Protein AF-A0A7K0D5I9-F1 (afdb_monomer_lite)

Secondary structure (DSSP, 8-state):
-------PPBPSSTT--SBPPPPPTT--SS--SS-S-TT-SHHHHHHHHHHHHHHHHHHHHHHHHHGGG---------S------HHHHHHHHHHHHHHHHHHHHHHHHHHHHHHHHHHHHH-HHHHHHHHHHHHHHHHHHHHHHHHHHHHHHHHHHHHHHHHHHHHHHHHHHHHHHHHHHHHHHHHHHHHHHHHSS-S-----------------

Foldseek 3Di:
DDDDPPDQPAAPAPPGRHGFDAADVPDPPDGGNHHPDPCRDPVNNVVVVVVVVVVVVVVVVVVVVVVPPPPPPPPPPPDDDPDPDPVVVVVVVVVVVVVVVVVVVVCVVCVVVVVVVVCVVPPVVVVVVVVVVVVVVVVVVVVVVVVVVVVVVVVVVVVVVVVVVVVVVVVVVVVVVVVVVVVVVVVVVVVVVVVPDDPPDDPPDDDDDDDDDDDD

Sequence (216 aa):
MTQATESIPTCAYPGCENRAEPAEPGAPAAAPQYCANPDHNSLGVFRRLRARRKQRKSEREEAKSVGTQNGSSIAPTAADVPEPAPDRAVDAAMQSRAALVHLLERLSADLPGYLEELAVITDSAVAEARIEAITRAAAEQVLVAERRALLAEQAADLAVTELEKAEAQFAAQVDRIRNETADRLATVRAQSSTEIEPEHLRPAVAATPLESAENG

Organism: NCBI:txid2585198

pLDDT: mean 79.44, std 19.01, range [36.28, 98.62]

Radius of gyration: 52.44 Å; chains: 1; bounding box: 100×54×182 Å

Structure (mmCIF, N/CA/C/O backbone):
data_AF-A0A7K0D5I9-F1
#
_entry.id   AF-A0A7K0D5I9-F1
#
loop_
_atom_site.group_PDB
_atom_site.id
_atom_site.type_symbol
_atom_site.label_atom_id
_atom_site.label_alt_id
_atom_site.label_comp_id
_atom_site.label_asym_id
_atom_site.label_entity_id
_atom_site.label_seq_id
_atom_site.pdbx_PDB_ins_code
_atom_site.Cartn_x
_atom_site.Cartn_y
_atom_site.Cartn_z
_atom_site.occupancy
_atom_site.B_iso_or_equiv
_atom_site.auth_seq_id
_atom_site.auth_comp_id
_atom_site.auth_asym_id
_atom_site.auth_atom_id
_atom_site.pdbx_PDB_model_num
ATOM 1 N N . MET A 1 1 ? 35.404 -22.710 22.654 1.00 36.28 1 MET A N 1
ATOM 2 C CA . MET A 1 1 ? 34.472 -21.573 22.502 1.00 36.28 1 MET A CA 1
ATOM 3 C C . MET A 1 1 ? 35.171 -20.501 21.682 1.00 36.28 1 MET A C 1
ATOM 5 O O . MET A 1 1 ? 35.964 -19.750 22.228 1.00 36.28 1 MET A O 1
ATOM 9 N N . THR A 1 2 ? 34.979 -20.501 20.366 1.00 38.84 2 THR A N 1
ATOM 10 C CA . THR A 1 2 ? 35.535 -19.486 19.460 1.00 38.84 2 THR A CA 1
ATOM 11 C C . THR A 1 2 ? 34.528 -18.347 19.346 1.00 38.84 2 THR A C 1
ATOM 13 O O . THR A 1 2 ? 33.468 -18.525 18.752 1.00 38.84 2 THR A O 1
ATOM 16 N N . GLN A 1 3 ? 34.829 -17.203 19.961 1.00 40.75 3 GLN A N 1
ATOM 17 C CA . GLN A 1 3 ? 34.077 -15.969 19.742 1.00 40.75 3 GLN A CA 1
ATOM 18 C C . GLN A 1 3 ? 34.350 -15.502 18.309 1.00 40.75 3 GLN A C 1
ATOM 20 O O . GLN A 1 3 ? 35.477 -15.137 17.976 1.00 40.75 3 GLN A O 1
ATOM 25 N N . ALA A 1 4 ? 33.332 -15.562 17.452 1.00 43.03 4 ALA A N 1
ATOM 26 C CA . ALA A 1 4 ? 33.346 -14.881 16.169 1.00 43.03 4 ALA A CA 1
ATOM 27 C C . ALA A 1 4 ? 33.228 -13.383 16.460 1.00 43.03 4 ALA A C 1
ATOM 29 O O . ALA A 1 4 ? 32.166 -12.896 16.839 1.00 43.03 4 ALA A O 1
ATOM 30 N N . THR A 1 5 ? 34.332 -12.650 16.345 1.00 50.16 5 THR A N 1
ATOM 31 C CA . THR A 1 5 ? 34.284 -11.190 16.274 1.00 50.16 5 THR A CA 1
ATOM 32 C C . THR A 1 5 ? 33.678 -10.828 14.928 1.00 50.16 5 THR A C 1
ATOM 34 O O . THR A 1 5 ? 34.374 -10.739 13.918 1.00 50.16 5 THR A O 1
ATOM 37 N N . GLU A 1 6 ? 32.359 -10.704 14.917 1.00 56.03 6 GLU A N 1
ATOM 38 C CA . GLU A 1 6 ? 31.570 -10.243 13.787 1.00 56.03 6 GLU A CA 1
ATOM 39 C C . GLU A 1 6 ? 31.965 -8.786 13.502 1.00 56.03 6 GLU A C 1
ATOM 41 O O . GLU A 1 6 ? 31.630 -7.853 14.235 1.00 56.03 6 GLU A O 1
ATOM 46 N N . SER A 1 7 ? 32.813 -8.592 12.492 1.00 60.34 7 SER A N 1
ATOM 47 C CA . SER A 1 7 ? 33.260 -7.269 12.074 1.00 60.34 7 SER A CA 1
ATOM 48 C C . SER A 1 7 ? 32.075 -6.536 11.454 1.00 60.34 7 SER A C 1
ATOM 50 O O . SER A 1 7 ? 31.710 -6.807 10.310 1.00 60.34 7 SER A O 1
ATOM 52 N N . ILE A 1 8 ? 31.461 -5.630 12.214 1.00 62.50 8 ILE A N 1
ATOM 53 C CA . ILE A 1 8 ? 30.366 -4.787 11.725 1.00 62.50 8 ILE A CA 1
ATOM 54 C C . ILE A 1 8 ? 30.858 -4.039 10.473 1.00 62.50 8 ILE A C 1
ATOM 56 O O . ILE A 1 8 ? 31.878 -3.343 10.560 1.00 62.50 8 ILE A O 1
ATOM 60 N N . PRO A 1 9 ? 30.182 -4.180 9.320 1.00 75.31 9 PRO A N 1
ATOM 61 C CA . PRO A 1 9 ? 30.599 -3.528 8.088 1.00 75.31 9 PRO A CA 1
ATOM 62 C C . PRO A 1 9 ? 30.526 -2.001 8.218 1.00 75.31 9 PRO A C 1
ATOM 64 O O . PRO A 1 9 ? 29.697 -1.446 8.940 1.00 75.31 9 PRO A O 1
ATOM 67 N N . THR A 1 10 ? 31.410 -1.299 7.512 1.00 85.75 10 THR A N 1
ATOM 68 C CA . THR A 1 10 ? 31.366 0.165 7.405 1.00 85.75 10 THR A CA 1
ATOM 69 C C . THR A 1 10 ? 30.135 0.595 6.604 1.00 85.75 10 THR A C 1
ATOM 71 O O . THR A 1 10 ? 29.700 -0.107 5.692 1.00 85.75 10 THR A O 1
ATOM 74 N N . CYS A 1 11 ? 29.579 1.760 6.930 1.00 89.50 11 CYS A N 1
ATOM 75 C CA . CYS A 1 11 ? 28.454 2.359 6.222 1.00 89.50 11 CYS A CA 1
ATOM 76 C C . CYS A 1 11 ? 28.728 2.465 4.712 1.00 89.50 11 CYS A C 1
ATOM 78 O O . CYS A 1 11 ? 29.732 3.033 4.286 1.00 89.50 11 CYS A O 1
ATOM 80 N N . ALA A 1 12 ? 27.790 1.992 3.890 1.00 88.12 12 ALA A N 1
ATOM 81 C CA . ALA A 1 12 ? 27.886 2.017 2.430 1.00 88.12 12 ALA A CA 1
ATOM 82 C C . ALA A 1 12 ? 27.721 3.425 1.810 1.00 88.12 12 ALA A C 1
ATOM 84 O O . ALA A 1 12 ? 27.733 3.579 0.585 1.00 88.12 12 ALA A O 1
ATOM 85 N N . TYR A 1 13 ? 27.540 4.473 2.623 1.00 88.25 13 TYR A N 1
ATOM 86 C CA . TYR A 1 13 ? 27.429 5.844 2.132 1.00 88.25 13 TYR A CA 1
ATOM 87 C C . TYR A 1 13 ? 28.812 6.399 1.725 1.00 88.25 13 TYR A C 1
ATOM 89 O O . TYR A 1 13 ? 29.743 6.358 2.529 1.00 88.25 13 TYR A O 1
ATOM 97 N N . PRO A 1 14 ? 28.983 6.969 0.513 1.00 84.44 14 PRO A N 1
ATOM 98 C CA . PRO A 1 14 ? 30.296 7.386 0.017 1.00 84.44 14 PRO A CA 1
ATOM 99 C C . PRO A 1 14 ? 31.015 8.384 0.940 1.00 84.44 14 PRO A C 1
ATOM 101 O O . PRO A 1 14 ? 30.541 9.505 1.140 1.00 84.44 14 PRO A O 1
ATOM 104 N N . GLY A 1 15 ? 32.189 8.009 1.450 1.00 83.12 15 GLY A N 1
ATOM 105 C CA . GLY A 1 15 ? 32.991 8.852 2.346 1.00 83.12 15 GLY A CA 1
ATOM 106 C C . GLY A 1 15 ? 32.472 8.923 3.786 1.00 83.12 15 GLY A C 1
ATOM 107 O O . GLY A 1 15 ? 32.841 9.841 4.507 1.00 83.12 15 GLY A O 1
ATOM 108 N N . CYS A 1 16 ? 31.595 8.002 4.194 1.00 86.88 16 CYS A N 1
ATOM 109 C CA . CYS A 1 16 ? 31.239 7.814 5.594 1.00 86.88 16 CYS A CA 1
ATOM 110 C C . CYS A 1 16 ? 32.133 6.736 6.218 1.00 86.88 16 CYS A C 1
ATOM 112 O O . CYS A 1 16 ? 32.230 5.633 5.690 1.00 86.88 16 CYS A O 1
ATOM 114 N N . GLU A 1 17 ? 32.751 7.050 7.355 1.00 86.62 17 GLU A N 1
ATOM 115 C CA . GLU A 1 17 ? 33.589 6.112 8.121 1.00 86.62 17 GLU A CA 1
ATOM 116 C C . GLU A 1 17 ? 32.834 5.474 9.299 1.00 86.62 17 GLU A C 1
ATOM 118 O O . GLU A 1 17 ? 33.378 4.643 10.025 1.00 86.62 17 GLU A O 1
ATOM 123 N N . ASN A 1 18 ? 31.561 5.838 9.490 1.00 86.12 18 ASN A N 1
ATOM 124 C CA . ASN A 1 18 ? 30.738 5.283 10.559 1.00 86.12 18 ASN A CA 1
ATOM 125 C C . ASN A 1 18 ? 30.431 3.809 10.288 1.00 86.12 18 ASN A C 1
ATOM 127 O O . ASN A 1 18 ? 30.283 3.382 9.141 1.00 86.12 18 ASN A O 1
ATOM 131 N N . ARG A 1 19 ? 30.272 3.036 11.361 1.00 83.06 19 ARG A N 1
ATOM 132 C CA . ARG A 1 19 ? 29.834 1.640 11.272 1.00 83.06 19 ARG A CA 1
ATOM 133 C C . ARG A 1 19 ? 28.366 1.574 10.856 1.00 83.06 19 ARG A C 1
ATOM 135 O O . ARG A 1 19 ? 27.577 2.434 11.250 1.00 83.06 19 ARG A O 1
ATOM 142 N N . ALA A 1 20 ? 28.025 0.581 10.041 1.00 80.62 20 ALA A N 1
ATOM 143 C CA . ALA A 1 20 ? 26.639 0.281 9.728 1.00 80.62 20 ALA A CA 1
ATOM 144 C C . ALA A 1 20 ? 25.895 -0.148 10.999 1.00 80.62 20 ALA A C 1
ATOM 146 O O . ALA A 1 20 ? 26.504 -0.604 11.972 1.00 80.62 20 ALA A O 1
ATOM 147 N N . GLU A 1 21 ? 24.586 0.062 11.008 1.00 77.69 21 GLU A N 1
ATOM 148 C CA . GLU A 1 21 ? 23.758 -0.290 12.153 1.00 77.69 21 GLU A CA 1
ATOM 149 C C . GLU A 1 21 ? 23.751 -1.816 12.360 1.00 77.69 21 GLU A C 1
ATOM 151 O O . GLU A 1 21 ? 23.668 -2.565 11.380 1.00 77.69 21 GLU A O 1
ATOM 156 N N . PRO A 1 22 ? 23.897 -2.307 13.606 1.00 67.56 22 PRO A N 1
ATOM 157 C CA . PRO A 1 22 ? 23.824 -3.736 13.871 1.00 67.56 22 PRO A CA 1
ATOM 158 C C . PRO A 1 22 ? 22.434 -4.266 13.508 1.00 67.56 22 PRO A C 1
ATOM 160 O O . PRO A 1 22 ? 21.425 -3.600 13.727 1.00 67.56 22 PRO A O 1
ATOM 163 N N . ALA A 1 23 ? 22.380 -5.478 12.956 1.00 66.69 23 ALA A N 1
ATOM 164 C CA . ALA A 1 23 ? 21.109 -6.140 12.697 1.00 66.69 23 ALA A CA 1
ATOM 165 C C . ALA A 1 23 ? 20.371 -6.391 14.022 1.00 66.69 23 ALA A C 1
ATOM 167 O O . ALA A 1 23 ? 20.967 -6.887 14.981 1.00 66.69 23 ALA A O 1
ATOM 168 N N . GLU A 1 24 ? 19.079 -6.066 14.077 1.00 65.94 24 GLU A N 1
ATOM 169 C CA . GLU A 1 24 ? 18.268 -6.389 15.247 1.00 65.94 24 GLU A CA 1
ATOM 170 C C . GLU A 1 24 ? 18.096 -7.914 15.395 1.00 65.94 24 GLU A C 1
ATOM 172 O O . GLU A 1 24 ? 17.955 -8.623 14.388 1.00 65.94 24 GLU A O 1
ATOM 177 N N . PRO A 1 25 ? 18.071 -8.451 16.631 1.00 60.66 25 PRO A N 1
ATOM 178 C CA . PRO A 1 25 ? 17.824 -9.871 16.861 1.00 60.66 25 PRO A CA 1
ATOM 179 C C . PRO A 1 25 ? 16.439 -10.274 16.326 1.00 60.66 25 PRO A C 1
ATOM 181 O O . PRO A 1 25 ? 15.417 -9.904 16.895 1.00 60.66 25 PRO A O 1
ATOM 184 N N . GLY A 1 26 ? 16.403 -11.044 15.233 1.00 64.94 26 GLY A N 1
ATOM 185 C CA . GLY A 1 26 ? 15.163 -11.504 14.586 1.00 64.94 26 GLY A CA 1
ATOM 186 C C . GLY A 1 26 ? 14.767 -10.758 13.303 1.00 64.94 26 GLY A C 1
ATOM 187 O O . GLY A 1 26 ? 13.729 -11.075 12.723 1.00 64.94 26 GLY A O 1
ATOM 188 N N . ALA A 1 27 ? 15.580 -9.808 12.833 1.00 60.50 27 ALA A N 1
ATOM 189 C CA . ALA A 1 27 ? 15.380 -9.123 11.555 1.00 60.50 27 ALA A CA 1
ATOM 190 C C . ALA A 1 27 ? 15.656 -10.042 10.337 1.00 60.50 27 ALA A C 1
ATOM 192 O O . ALA A 1 27 ? 16.405 -11.019 10.454 1.00 60.50 27 ALA A O 1
ATOM 193 N N . PRO A 1 28 ? 15.073 -9.757 9.150 1.00 58.31 28 PRO A N 1
ATOM 194 C CA . PRO A 1 28 ? 15.377 -10.486 7.916 1.00 58.31 28 PRO A CA 1
ATOM 195 C C . PRO A 1 28 ? 16.889 -10.525 7.646 1.00 58.31 28 PRO A C 1
ATOM 197 O O . PRO A 1 28 ? 17.606 -9.588 7.976 1.00 58.31 28 PRO A O 1
ATOM 200 N N . ALA A 1 29 ? 17.362 -11.604 7.012 1.00 57.34 29 ALA A N 1
ATOM 201 C CA . ALA A 1 29 ? 18.772 -12.017 6.908 1.00 57.34 29 ALA A CA 1
ATOM 202 C C . ALA A 1 29 ? 19.776 -11.010 6.289 1.00 57.34 29 ALA A C 1
ATOM 204 O O . ALA A 1 29 ? 20.955 -11.333 6.155 1.00 57.34 29 ALA A O 1
ATOM 205 N N . ALA A 1 30 ? 19.348 -9.809 5.896 1.00 64.31 30 ALA A N 1
ATOM 206 C CA . ALA A 1 30 ? 20.218 -8.755 5.393 1.00 64.31 30 ALA A CA 1
ATOM 207 C C . ALA A 1 30 ? 20.411 -7.672 6.464 1.00 64.31 30 ALA A C 1
ATOM 209 O O . ALA A 1 30 ? 19.492 -6.911 6.762 1.00 64.31 30 ALA A O 1
ATOM 210 N N . ALA A 1 31 ? 21.625 -7.590 7.014 1.00 65.00 31 ALA A N 1
ATOM 211 C CA . ALA A 1 31 ? 22.003 -6.528 7.938 1.00 65.00 31 ALA A CA 1
ATOM 212 C C . ALA A 1 31 ? 21.855 -5.131 7.289 1.00 65.00 31 ALA A C 1
ATOM 214 O O . ALA A 1 31 ? 22.062 -4.994 6.073 1.00 65.00 31 ALA A O 1
ATOM 215 N N . PRO A 1 32 ? 21.532 -4.084 8.072 1.00 77.69 32 PRO A N 1
ATOM 216 C CA . PRO A 1 32 ? 21.495 -2.711 7.582 1.00 77.69 32 PRO A CA 1
ATOM 217 C C . PRO A 1 32 ? 22.830 -2.324 6.932 1.00 77.69 32 PRO A C 1
ATOM 219 O O . PRO A 1 32 ? 23.899 -2.550 7.489 1.00 77.69 32 PRO A O 1
ATOM 222 N N . GLN A 1 33 ? 22.783 -1.730 5.738 1.00 84.38 33 GLN A N 1
ATOM 223 C CA . GLN A 1 33 ? 23.993 -1.326 4.999 1.00 84.38 33 GLN A CA 1
ATOM 224 C C . GLN A 1 33 ? 24.483 0.082 5.359 1.00 84.38 33 GLN A C 1
ATOM 226 O O . GLN A 1 33 ? 25.569 0.495 4.946 1.00 84.38 33 GLN A O 1
ATOM 231 N N . TYR A 1 34 ? 23.677 0.845 6.091 1.00 87.88 34 TYR A N 1
ATOM 232 C CA . TYR A 1 34 ? 23.948 2.237 6.417 1.00 87.88 34 TYR A CA 1
ATOM 233 C C . TYR A 1 34 ? 23.974 2.447 7.933 1.00 87.88 34 TYR A C 1
ATOM 235 O O . TYR A 1 34 ? 23.491 1.614 8.695 1.00 87.88 34 TYR A O 1
ATOM 243 N N . CYS A 1 35 ? 24.589 3.542 8.377 1.00 89.19 35 CYS A N 1
ATOM 244 C CA . CYS A 1 35 ? 24.563 3.961 9.778 1.00 89.19 35 CYS A CA 1
ATOM 245 C C . CYS A 1 35 ? 23.253 4.699 10.108 1.00 89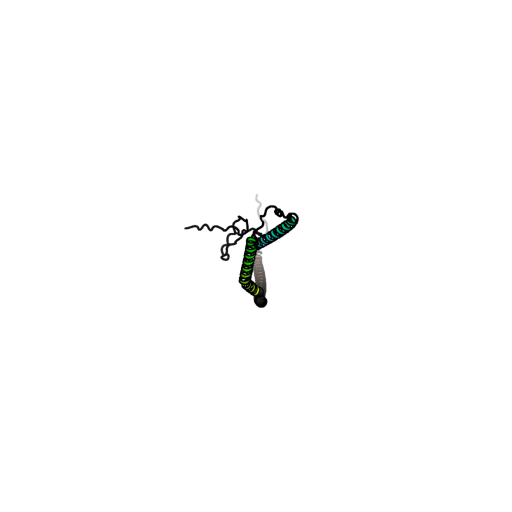.19 35 CYS A C 1
ATOM 247 O O . CYS A 1 35 ? 22.564 5.151 9.198 1.00 89.19 35 CYS A O 1
ATOM 249 N N . ALA A 1 36 ? 22.989 4.953 11.393 1.00 85.19 36 ALA A N 1
ATOM 250 C CA . ALA A 1 36 ? 21.787 5.636 11.901 1.00 85.19 36 ALA A CA 1
ATOM 251 C C . ALA A 1 36 ? 21.603 7.115 11.465 1.00 85.19 36 ALA A C 1
ATOM 253 O O . ALA A 1 36 ? 20.760 7.832 12.001 1.00 85.19 36 ALA A O 1
ATOM 254 N N . ASN A 1 37 ? 22.388 7.608 10.501 1.00 84.00 37 ASN A N 1
ATOM 255 C CA . ASN A 1 37 ? 22.207 8.954 9.964 1.00 84.00 37 ASN A CA 1
ATOM 256 C C . ASN A 1 37 ? 21.009 8.956 9.002 1.00 84.00 37 ASN A C 1
ATOM 258 O O . ASN A 1 37 ? 21.027 8.195 8.033 1.00 84.00 37 ASN A O 1
ATOM 262 N N . PRO A 1 38 ? 20.025 9.860 9.168 1.00 82.19 38 PRO A N 1
ATOM 263 C CA . PRO A 1 38 ? 18.820 9.878 8.333 1.00 82.19 38 PRO A CA 1
ATOM 264 C C . PRO A 1 38 ? 19.117 10.150 6.850 1.00 82.19 38 PRO A C 1
ATOM 266 O O . PRO A 1 38 ? 18.374 9.706 5.976 1.00 82.19 38 PRO A O 1
ATOM 269 N N . ASP A 1 39 ? 20.232 10.820 6.550 1.00 81.44 39 ASP A N 1
ATOM 270 C CA . ASP A 1 39 ? 20.690 11.087 5.183 1.00 81.44 39 ASP A CA 1
ATOM 271 C C . ASP A 1 39 ? 21.485 9.928 4.559 1.00 81.44 39 ASP A C 1
ATOM 273 O O . ASP A 1 39 ? 21.735 9.914 3.349 1.00 81.44 39 ASP A O 1
ATOM 277 N N . HIS A 1 40 ? 21.910 8.950 5.362 1.00 88.31 40 HIS A N 1
ATOM 278 C CA . HIS A 1 40 ? 22.691 7.806 4.906 1.00 88.31 40 HIS A CA 1
ATOM 279 C C . HIS A 1 40 ? 21.734 6.655 4.625 1.00 88.31 40 HIS A C 1
ATOM 281 O O . HIS A 1 40 ? 21.562 5.737 5.409 1.00 88.31 40 HIS A O 1
ATOM 287 N N . ASN A 1 41 ? 21.075 6.738 3.478 1.00 88.06 41 ASN A N 1
ATOM 288 C CA . ASN A 1 41 ? 20.215 5.687 2.956 1.00 88.06 41 ASN A CA 1
ATOM 289 C C . ASN A 1 41 ? 20.362 5.614 1.429 1.00 88.06 41 ASN A C 1
ATOM 291 O O . ASN A 1 41 ? 21.044 6.443 0.811 1.00 88.06 41 ASN A O 1
ATOM 295 N N . SER A 1 42 ? 19.705 4.638 0.802 1.00 85.50 42 SER A N 1
ATOM 296 C CA . SER A 1 42 ? 19.751 4.444 -0.652 1.00 85.50 42 SER A CA 1
ATOM 297 C C . SER A 1 42 ? 19.349 5.711 -1.420 1.00 85.50 42 SER A C 1
ATOM 299 O O . SER A 1 42 ? 20.066 6.139 -2.329 1.00 85.50 42 SER A O 1
ATOM 301 N N . LEU A 1 43 ? 18.269 6.387 -1.014 1.00 86.00 43 LEU A N 1
ATOM 302 C CA . LEU A 1 43 ? 17.811 7.640 -1.624 1.00 86.00 43 LEU A CA 1
ATOM 303 C C . LEU A 1 43 ? 18.821 8.783 -1.446 1.00 86.00 43 LEU A C 1
ATOM 305 O O . LEU A 1 43 ? 19.010 9.571 -2.374 1.00 86.00 43 LEU A O 1
ATOM 309 N N . GLY A 1 44 ? 19.499 8.863 -0.301 1.00 86.12 44 GLY A N 1
ATOM 310 C CA . GLY A 1 44 ? 20.579 9.816 -0.043 1.00 86.12 44 GLY A CA 1
ATOM 311 C C . GLY A 1 44 ? 21.740 9.646 -1.026 1.00 86.12 44 GLY A C 1
ATOM 312 O O . GLY A 1 44 ? 22.193 10.621 -1.636 1.00 86.12 44 GLY A O 1
ATOM 313 N N . VAL A 1 45 ? 22.154 8.398 -1.281 1.00 87.50 45 VAL A N 1
ATOM 314 C CA . VAL A 1 45 ? 23.182 8.071 -2.287 1.00 87.50 45 VAL A CA 1
ATOM 315 C C . VAL A 1 45 ? 22.738 8.506 -3.687 1.00 87.50 45 VAL A C 1
ATOM 317 O O . VAL A 1 45 ? 23.495 9.181 -4.394 1.00 87.50 45 VAL A O 1
ATOM 320 N N . PHE A 1 46 ? 21.497 8.200 -4.081 1.00 85.31 46 PHE A N 1
ATOM 321 C CA . PHE A 1 46 ? 20.953 8.613 -5.381 1.00 85.31 46 PHE A CA 1
ATOM 322 C C . PHE A 1 46 ? 20.894 10.139 -5.538 1.00 85.31 46 PHE A C 1
ATOM 324 O O . PHE A 1 46 ? 21.291 10.670 -6.583 1.00 85.31 46 PHE A O 1
ATOM 331 N N . ARG A 1 47 ? 20.447 10.868 -4.506 1.00 88.94 47 ARG A N 1
ATOM 332 C CA . ARG A 1 47 ? 20.399 12.341 -4.507 1.00 88.94 47 ARG A CA 1
ATOM 333 C C . ARG A 1 47 ? 21.795 12.938 -4.678 1.00 88.94 47 ARG A C 1
ATOM 335 O O . ARG A 1 47 ? 21.977 13.813 -5.529 1.00 88.94 47 ARG A O 1
ATOM 342 N N . ARG A 1 48 ? 22.795 12.423 -3.957 1.00 84.94 48 ARG A N 1
ATOM 343 C CA . ARG A 1 48 ? 24.190 12.878 -4.065 1.00 84.94 48 ARG A CA 1
ATOM 344 C C . ARG A 1 48 ? 24.807 12.568 -5.428 1.00 84.94 48 ARG A C 1
ATOM 346 O O . ARG A 1 48 ? 25.484 13.424 -5.998 1.00 84.94 48 ARG A O 1
ATOM 353 N N . LEU A 1 49 ? 24.542 11.391 -5.996 1.00 87.12 49 LEU A N 1
ATOM 354 C CA . LEU A 1 49 ? 25.005 11.038 -7.341 1.00 87.12 49 LEU A CA 1
ATOM 355 C C . LEU A 1 49 ? 24.392 11.962 -8.404 1.00 87.12 49 LEU A C 1
ATOM 357 O O . LEU A 1 49 ? 25.092 12.429 -9.305 1.00 87.12 49 LEU A O 1
ATOM 361 N N . ARG A 1 50 ? 23.099 12.282 -8.277 1.00 89.12 50 ARG A N 1
ATOM 362 C CA . ARG A 1 50 ? 22.415 13.234 -9.161 1.00 89.12 50 ARG A CA 1
ATOM 363 C C . ARG A 1 50 ? 22.991 14.644 -9.025 1.00 89.12 50 ARG A C 1
ATOM 365 O O . ARG A 1 50 ? 23.209 15.295 -10.044 1.00 89.12 50 ARG A O 1
ATOM 372 N N . ALA A 1 51 ? 23.272 15.096 -7.803 1.00 87.81 51 ALA A N 1
ATOM 373 C CA . ALA A 1 51 ? 23.914 16.385 -7.552 1.00 87.81 51 ALA A CA 1
ATOM 374 C C . ALA A 1 51 ? 25.310 16.455 -8.194 1.00 87.81 51 ALA A C 1
ATOM 376 O O . ALA A 1 51 ? 25.588 17.392 -8.937 1.00 87.81 51 ALA A O 1
ATOM 377 N N . ARG A 1 52 ? 26.138 15.413 -8.035 1.00 87.19 52 ARG A N 1
ATOM 378 C CA . ARG A 1 52 ? 27.454 15.317 -8.694 1.00 87.19 52 ARG A CA 1
ATOM 379 C C . ARG A 1 52 ? 27.367 15.306 -10.219 1.00 87.19 52 ARG A C 1
ATOM 381 O O . ARG A 1 52 ? 28.190 15.927 -10.882 1.00 87.19 52 ARG A O 1
ATOM 388 N N . ARG A 1 53 ? 26.374 14.623 -10.802 1.00 89.75 53 ARG A N 1
ATOM 389 C CA . ARG A 1 53 ? 26.138 14.661 -12.258 1.00 89.75 53 ARG A CA 1
ATOM 390 C C . ARG A 1 53 ? 25.757 16.063 -12.736 1.00 89.75 53 ARG A C 1
ATOM 392 O O . ARG A 1 53 ? 26.208 16.464 -13.803 1.00 89.75 53 ARG A O 1
ATOM 399 N N . LYS A 1 54 ? 24.959 16.804 -11.957 1.00 88.38 54 LYS A N 1
ATOM 400 C CA . LYS A 1 54 ? 24.623 18.204 -12.257 1.00 88.38 54 LYS A CA 1
ATOM 401 C C . LYS A 1 54 ? 25.854 19.109 -12.175 1.00 88.38 54 LYS A C 1
ATOM 403 O O . LYS A 1 54 ? 26.077 19.849 -13.119 1.00 88.38 54 LYS A O 1
ATOM 408 N N . GLN A 1 55 ? 26.670 18.977 -11.127 1.00 86.12 55 GLN A N 1
ATOM 409 C CA . GLN A 1 55 ? 27.925 19.729 -10.974 1.00 86.12 55 GLN A CA 1
ATOM 410 C C . GLN A 1 55 ? 28.893 19.469 -12.132 1.00 86.12 55 GLN A C 1
ATOM 412 O O . GLN A 1 55 ? 29.338 20.400 -12.779 1.00 86.12 55 GLN A O 1
ATOM 417 N N . ARG A 1 56 ? 29.124 18.204 -12.504 1.00 88.31 56 ARG A N 1
ATOM 418 C CA . ARG A 1 56 ? 29.963 17.878 -13.671 1.00 88.31 56 ARG A CA 1
ATOM 419 C C . ARG A 1 56 ? 29.413 18.431 -14.984 1.00 88.31 56 ARG A C 1
ATOM 421 O O . ARG A 1 56 ? 30.177 18.708 -15.903 1.00 88.31 56 ARG A O 1
ATOM 428 N N . LYS A 1 57 ? 28.087 18.535 -15.108 1.00 88.81 57 LYS A N 1
ATOM 429 C CA . LYS A 1 57 ? 27.451 19.130 -16.284 1.00 88.81 57 LYS A CA 1
ATOM 430 C C . LYS A 1 57 ? 27.671 20.644 -16.313 1.00 88.81 57 LYS A C 1
ATOM 432 O O . LYS A 1 57 ? 28.084 21.130 -17.358 1.00 88.81 57 LYS A O 1
ATOM 437 N N . SER A 1 58 ? 27.473 21.346 -15.194 1.00 84.06 58 SER A N 1
ATOM 438 C CA . SER A 1 58 ? 27.738 22.788 -15.104 1.00 84.06 58 SER A CA 1
ATOM 439 C C . SER A 1 58 ? 29.225 23.103 -15.276 1.00 84.06 58 SER A C 1
ATOM 441 O O . SER A 1 58 ? 29.555 23.945 -16.095 1.00 84.06 58 SER A O 1
ATOM 443 N N . GLU A 1 59 ? 30.128 22.346 -14.647 1.00 86.06 59 GLU A N 1
ATOM 444 C CA . GLU A 1 59 ? 31.586 22.472 -14.833 1.00 86.06 59 GLU A CA 1
ATOM 445 C C . GLU A 1 59 ? 31.995 22.256 -16.301 1.00 86.06 59 GLU A C 1
ATOM 447 O O . GLU A 1 59 ? 32.850 22.960 -16.833 1.00 86.06 59 GLU A O 1
ATOM 452 N N . ARG A 1 60 ? 31.365 21.302 -17.003 1.00 84.56 60 ARG A N 1
ATOM 453 C CA . ARG A 1 60 ? 31.608 21.070 -18.437 1.00 84.56 60 ARG A CA 1
ATOM 454 C C . ARG A 1 60 ? 31.040 22.185 -19.318 1.00 84.56 60 ARG A C 1
ATOM 456 O O . ARG A 1 60 ? 31.592 22.440 -20.386 1.00 84.56 60 ARG A O 1
ATOM 463 N N . GLU A 1 61 ? 29.928 22.799 -18.931 1.00 83.06 61 GLU A N 1
ATOM 464 C CA . GLU A 1 61 ? 29.334 23.944 -19.633 1.00 83.06 61 GLU A CA 1
ATOM 465 C C . GLU A 1 61 ? 30.162 25.221 -19.409 1.00 83.06 61 GLU A C 1
ATOM 467 O O . GLU A 1 61 ? 30.440 25.936 -20.370 1.00 83.06 61 GLU A O 1
ATOM 472 N N . GLU A 1 62 ? 30.672 25.436 -18.197 1.00 76.25 62 GLU A N 1
ATOM 473 C CA . GLU A 1 62 ? 31.607 26.514 -17.850 1.00 76.25 62 GLU A CA 1
ATOM 474 C C . GLU A 1 62 ? 32.970 26.342 -18.545 1.00 76.25 62 GLU A C 1
ATOM 476 O O . GLU A 1 62 ? 33.517 27.289 -19.105 1.00 76.25 62 GLU A O 1
ATOM 481 N N . ALA A 1 63 ? 33.500 25.118 -18.632 1.00 75.12 63 ALA A N 1
ATOM 482 C CA . ALA A 1 63 ? 34.724 24.853 -19.393 1.00 75.12 63 ALA A CA 1
ATOM 483 C C . ALA A 1 63 ? 34.558 25.125 -20.904 1.00 75.12 63 ALA A C 1
ATOM 485 O O . ALA A 1 63 ? 35.516 25.498 -21.582 1.00 75.12 63 ALA A O 1
ATOM 486 N N . LYS A 1 64 ? 33.340 24.976 -21.447 1.00 71.19 64 LYS A N 1
ATOM 487 C CA . LYS A 1 64 ? 33.030 25.314 -22.846 1.00 71.19 64 LYS A CA 1
ATOM 488 C C . LYS A 1 64 ? 32.873 26.821 -23.069 1.00 71.19 64 LYS A C 1
ATOM 490 O O . LYS A 1 64 ? 33.239 27.298 -24.142 1.00 71.19 64 LYS A O 1
ATOM 495 N N . SER A 1 65 ? 32.371 27.572 -22.087 1.00 58.69 65 SER A N 1
ATOM 496 C CA . SER A 1 65 ? 32.255 29.033 -22.197 1.00 58.69 65 SER A CA 1
ATOM 497 C C . SER A 1 65 ? 33.608 29.741 -22.050 1.00 58.69 65 SER A C 1
ATOM 499 O O . SER A 1 65 ? 33.846 30.729 -22.741 1.00 58.69 65 SER A O 1
ATOM 501 N N . VAL A 1 66 ? 34.538 29.196 -21.256 1.00 57.72 66 VAL A N 1
ATOM 502 C CA . VAL A 1 66 ? 35.917 29.715 -21.133 1.00 57.72 66 VAL A CA 1
ATOM 503 C C . VAL A 1 66 ? 36.806 29.306 -22.324 1.00 57.72 66 VAL A C 1
ATOM 505 O O . VAL A 1 66 ? 37.701 30.051 -22.718 1.00 57.72 66 VAL A O 1
ATOM 508 N N . GLY A 1 67 ? 36.529 28.172 -22.977 1.00 50.22 67 GLY A N 1
ATOM 509 C CA . GLY A 1 67 ? 37.281 27.692 -24.148 1.00 50.22 67 GLY A CA 1
ATOM 510 C C . GLY A 1 67 ? 37.073 28.471 -25.458 1.00 50.22 67 GLY A C 1
ATOM 511 O O . GLY A 1 67 ? 37.756 28.187 -26.438 1.00 50.22 67 GLY A O 1
ATOM 512 N N . THR A 1 68 ? 36.171 29.460 -25.506 1.00 44.56 68 THR A N 1
ATOM 513 C CA . THR A 1 68 ? 35.842 30.196 -26.750 1.00 44.56 68 THR A CA 1
ATOM 514 C C . THR A 1 68 ? 36.773 31.395 -27.029 1.00 44.56 68 THR A C 1
ATOM 516 O O . THR A 1 68 ? 36.634 32.050 -28.056 1.00 44.56 68 THR A O 1
ATOM 519 N N . GLN A 1 69 ? 37.777 31.673 -26.182 1.00 46.53 69 GLN A N 1
ATOM 520 C CA . GLN A 1 69 ? 38.752 32.761 -26.417 1.00 46.53 69 GLN A CA 1
ATOM 521 C C . GLN A 1 69 ? 40.216 32.323 -26.574 1.00 46.53 69 GLN A C 1
ATOM 523 O O . GLN A 1 69 ? 41.101 33.168 -26.581 1.00 46.53 69 GLN A O 1
ATOM 528 N N . ASN A 1 70 ? 40.496 31.033 -26.773 1.00 42.25 70 ASN A N 1
ATOM 529 C CA . ASN A 1 70 ? 41.843 30.575 -27.138 1.00 42.25 70 ASN A CA 1
ATOM 530 C C . ASN A 1 70 ? 41.812 29.632 -28.347 1.00 42.25 70 ASN A C 1
ATOM 532 O O . ASN A 1 70 ? 42.405 28.560 -28.365 1.00 42.25 70 ASN A O 1
ATOM 536 N N . GLY A 1 71 ? 41.116 30.073 -29.395 1.00 43.12 71 GLY A N 1
ATOM 537 C CA . GLY A 1 71 ? 41.284 29.572 -30.757 1.00 43.12 71 GLY A CA 1
ATOM 538 C C . GLY A 1 71 ? 42.390 30.328 -31.495 1.00 43.12 71 GLY A C 1
ATOM 539 O O . GLY A 1 71 ? 42.170 30.764 -32.617 1.00 43.12 71 GLY A O 1
ATOM 540 N N . SER A 1 72 ? 43.555 30.537 -30.871 1.00 38.91 72 SER A N 1
ATOM 541 C CA . SER A 1 72 ? 44.756 30.907 -31.624 1.00 38.91 72 SER A CA 1
ATOM 542 C C . SER A 1 72 ? 45.397 29.612 -32.092 1.00 38.91 72 SER A C 1
ATOM 544 O O . SER A 1 72 ? 46.164 28.962 -31.381 1.00 38.91 72 SER A O 1
ATOM 546 N N . SER A 1 73 ? 44.989 29.197 -33.286 1.00 43.44 73 SER A N 1
ATOM 547 C CA . SER A 1 73 ? 45.711 28.228 -34.087 1.00 43.44 73 SER A CA 1
ATOM 548 C C . SER A 1 73 ? 47.145 28.723 -34.263 1.00 43.44 73 SER A C 1
ATOM 550 O O . SER A 1 73 ? 47.415 29.565 -35.122 1.00 43.44 73 SER A O 1
ATOM 552 N N . ILE A 1 74 ? 48.080 28.183 -33.484 1.00 40.00 74 ILE A N 1
ATOM 553 C CA . ILE A 1 74 ? 49.472 28.139 -33.918 1.00 40.00 74 ILE A CA 1
ATOM 554 C C . ILE A 1 74 ? 49.496 27.111 -35.049 1.00 40.00 74 ILE A C 1
ATOM 556 O O . ILE A 1 74 ? 49.708 25.920 -34.840 1.00 40.00 74 ILE A O 1
ATOM 560 N N . ALA A 1 75 ? 49.182 27.577 -36.256 1.00 45.59 75 ALA A N 1
ATOM 561 C CA . ALA A 1 75 ? 49.634 26.914 -37.460 1.00 45.59 75 ALA A CA 1
ATOM 562 C C . ALA A 1 75 ? 51.171 26.950 -37.415 1.00 45.59 75 ALA A C 1
ATOM 564 O O . ALA A 1 75 ? 51.732 28.043 -37.290 1.00 45.59 75 ALA A O 1
ATOM 565 N N . PRO A 1 76 ? 51.879 25.810 -37.477 1.00 42.06 76 PRO A N 1
ATOM 566 C CA . PRO A 1 76 ? 53.302 25.860 -37.742 1.00 42.06 76 PRO A CA 1
ATOM 567 C C . PRO A 1 76 ? 53.468 26.456 -39.141 1.00 42.06 76 PRO A C 1
ATOM 569 O O . PRO A 1 76 ? 52.951 25.931 -40.128 1.00 42.06 76 PRO A O 1
ATOM 572 N N . THR A 1 77 ? 54.135 27.604 -39.206 1.00 38.31 77 THR A N 1
ATOM 573 C CA . THR A 1 77 ? 54.563 28.247 -40.445 1.00 38.31 77 THR A CA 1
ATOM 574 C C . THR A 1 77 ? 55.326 27.234 -41.289 1.00 38.31 77 THR A C 1
ATOM 576 O O . THR A 1 77 ? 56.406 26.785 -40.906 1.00 38.31 77 THR A O 1
ATOM 579 N N . ALA A 1 78 ? 54.744 26.872 -42.432 1.00 45.72 78 ALA A N 1
ATOM 580 C CA . ALA A 1 78 ? 55.391 26.110 -43.486 1.00 45.72 78 ALA A CA 1
ATOM 581 C C . ALA A 1 78 ? 56.495 26.973 -44.112 1.00 45.72 78 ALA A C 1
ATOM 583 O O . ALA A 1 78 ? 56.271 27.702 -45.073 1.00 45.72 78 ALA A O 1
ATOM 584 N N . ALA A 1 79 ? 57.678 26.924 -43.516 1.00 45.06 79 ALA A N 1
ATOM 585 C CA . ALA A 1 79 ? 58.906 27.478 -44.068 1.00 45.06 79 ALA A CA 1
ATOM 586 C C . ALA A 1 79 ? 60.071 26.529 -43.746 1.00 45.06 79 ALA A C 1
ATOM 588 O O . ALA A 1 79 ? 61.023 26.930 -43.098 1.00 45.06 79 ALA A O 1
ATOM 589 N N . ASP A 1 80 ? 59.895 25.249 -44.091 1.00 44.25 80 ASP A N 1
ATOM 590 C CA . ASP A 1 80 ? 60.929 24.287 -44.524 1.00 44.25 80 ASP A CA 1
ATOM 591 C C . ASP A 1 80 ? 60.299 22.885 -44.576 1.00 44.25 80 ASP A C 1
ATOM 593 O O . ASP A 1 80 ? 60.487 22.042 -43.699 1.00 44.25 80 ASP A O 1
ATOM 597 N N . VAL A 1 81 ? 59.476 22.629 -45.595 1.00 49.47 81 VAL A N 1
ATOM 598 C CA . VAL A 1 81 ? 59.106 21.253 -45.942 1.00 49.47 81 VAL A CA 1
ATOM 599 C C . VAL A 1 81 ? 59.731 20.983 -47.302 1.00 49.47 81 VAL A C 1
ATOM 601 O O . VAL A 1 81 ? 59.336 21.645 -48.264 1.00 49.47 81 VAL A O 1
ATOM 604 N N . PRO A 1 82 ? 60.715 20.070 -47.409 1.00 51.88 82 PRO A N 1
ATOM 605 C CA . PRO A 1 82 ? 61.221 19.667 -48.709 1.00 51.88 82 PRO A CA 1
ATOM 606 C C . PRO A 1 82 ? 60.039 19.134 -49.516 1.00 51.88 82 PRO A C 1
ATOM 608 O O . PRO A 1 82 ? 59.275 18.306 -49.016 1.00 51.88 82 PRO A O 1
ATOM 611 N N . GLU A 1 83 ? 59.879 19.655 -50.732 1.00 56.28 83 GLU A N 1
ATOM 612 C CA . GLU A 1 83 ? 58.868 19.227 -51.696 1.00 56.28 83 GLU A CA 1
ATOM 613 C C . GLU A 1 83 ? 58.823 17.689 -51.701 1.00 56.28 83 GLU A C 1
ATOM 615 O O . GLU A 1 83 ? 59.837 17.049 -52.016 1.00 56.28 83 GLU A O 1
ATOM 620 N N . PRO A 1 84 ? 57.720 17.050 -51.261 1.00 52.12 84 PRO A N 1
ATOM 621 C CA . PRO A 1 84 ? 57.663 15.606 -51.294 1.00 52.12 84 PRO A CA 1
ATOM 622 C C . PRO A 1 84 ? 57.685 15.209 -52.764 1.00 52.12 84 PRO A C 1
ATOM 624 O O . PRO A 1 84 ? 56.835 15.643 -53.541 1.00 52.12 84 PRO A O 1
ATOM 627 N N . ALA A 1 85 ? 58.669 14.391 -53.140 1.00 56.19 85 ALA A N 1
ATOM 628 C CA . ALA A 1 85 ? 58.709 13.758 -54.450 1.00 56.19 85 ALA A CA 1
ATOM 629 C C . ALA A 1 85 ? 57.302 13.224 -54.804 1.00 56.19 85 ALA A C 1
ATOM 631 O O . ALA A 1 85 ? 56.631 12.697 -53.908 1.00 56.19 85 ALA A O 1
ATOM 632 N N . PRO A 1 86 ? 56.843 13.354 -56.062 1.00 60.38 86 PRO A N 1
ATOM 633 C CA . PRO A 1 86 ? 55.464 13.048 -56.464 1.00 60.38 86 PRO A CA 1
ATOM 634 C C . PRO A 1 86 ? 55.007 11.650 -56.020 1.00 60.38 86 PRO A C 1
ATOM 636 O O . PRO A 1 86 ? 53.852 11.467 -55.642 1.00 60.38 86 PRO A O 1
ATOM 639 N N . ASP A 1 87 ? 55.939 10.701 -55.937 1.00 59.25 87 ASP A N 1
ATOM 640 C CA . ASP A 1 87 ? 55.701 9.335 -55.468 1.00 59.25 87 ASP A CA 1
ATOM 641 C C . ASP A 1 87 ? 55.236 9.270 -53.997 1.00 59.25 87 ASP A C 1
ATOM 643 O O . ASP A 1 87 ? 54.322 8.519 -53.665 1.00 59.25 87 ASP A O 1
ATOM 647 N N . ARG A 1 88 ? 55.754 10.133 -53.108 1.00 58.38 88 ARG A N 1
ATOM 648 C CA . ARG A 1 88 ? 55.342 10.176 -51.689 1.00 58.38 88 ARG A CA 1
ATOM 649 C C . ARG A 1 88 ? 53.955 10.778 -51.479 1.00 58.38 88 ARG A C 1
ATOM 651 O O . ARG A 1 88 ? 53.265 10.402 -50.532 1.00 58.38 88 ARG A O 1
ATOM 658 N N . ALA A 1 89 ? 53.542 11.706 -52.341 1.00 66.44 89 ALA A N 1
ATOM 659 C CA . ALA A 1 89 ? 52.192 12.265 -52.304 1.00 66.44 89 ALA A CA 1
ATOM 660 C C . ALA A 1 89 ? 51.147 11.226 -52.750 1.00 66.44 89 ALA A C 1
ATOM 662 O O . ALA A 1 89 ? 50.070 11.133 -52.156 1.00 66.44 89 ALA A O 1
ATOM 663 N N . VAL A 1 90 ? 51.490 10.397 -53.743 1.00 73.50 90 VAL A N 1
ATOM 664 C CA . VAL A 1 90 ? 50.659 9.269 -54.190 1.00 73.50 90 VAL A CA 1
ATOM 665 C C . VAL A 1 90 ? 50.565 8.192 -53.106 1.00 73.50 90 VAL A C 1
ATOM 667 O O . VAL A 1 90 ? 49.464 7.721 -52.816 1.00 73.50 90 VAL A O 1
ATOM 670 N N . ASP A 1 91 ? 51.670 7.868 -52.433 1.00 75.06 91 ASP A N 1
ATOM 671 C CA . ASP A 1 91 ? 51.672 6.912 -51.319 1.00 75.06 91 ASP A CA 1
ATOM 672 C C . ASP A 1 91 ? 50.804 7.384 -50.142 1.00 75.06 91 ASP A C 1
ATOM 674 O O . ASP A 1 91 ? 50.026 6.604 -49.587 1.00 75.06 91 ASP A O 1
ATOM 678 N N . ALA A 1 92 ? 50.861 8.672 -49.788 1.00 75.69 92 ALA A N 1
ATOM 679 C CA . ALA A 1 92 ? 50.007 9.252 -48.748 1.00 75.69 92 ALA A CA 1
ATOM 680 C C . ALA A 1 92 ? 48.512 9.229 -49.136 1.00 75.69 92 ALA A C 1
ATOM 682 O O . ALA A 1 92 ? 47.643 8.923 -48.310 1.00 75.69 92 ALA A O 1
ATOM 683 N N . ALA A 1 93 ? 48.193 9.491 -50.408 1.00 80.50 93 ALA A N 1
ATOM 684 C CA . ALA A 1 93 ? 46.830 9.380 -50.928 1.00 80.50 93 ALA A CA 1
ATOM 685 C C . ALA A 1 93 ? 46.319 7.925 -50.900 1.00 80.50 93 ALA A C 1
ATOM 687 O O . ALA A 1 93 ? 45.172 7.673 -50.533 1.00 80.50 93 ALA A O 1
ATOM 688 N N . MET A 1 94 ? 47.172 6.945 -51.206 1.00 83.81 94 MET A N 1
ATOM 689 C CA . MET A 1 94 ? 46.810 5.527 -51.126 1.00 83.81 94 MET A CA 1
ATOM 690 C C . MET A 1 94 ? 46.627 5.050 -49.682 1.00 83.81 94 MET A C 1
ATOM 692 O O . MET A 1 94 ? 45.675 4.323 -49.401 1.00 83.81 94 MET A O 1
ATOM 696 N N . GLN A 1 95 ? 47.467 5.506 -48.751 1.00 85.38 95 GLN A N 1
ATOM 697 C CA . GLN A 1 95 ? 47.332 5.200 -47.323 1.00 85.38 95 GLN A CA 1
ATOM 698 C C . GLN A 1 95 ? 46.052 5.796 -46.726 1.00 85.38 95 GLN A C 1
ATOM 700 O O . GLN A 1 95 ? 45.330 5.108 -46.007 1.00 85.38 95 GLN A O 1
ATOM 705 N N . SER A 1 96 ? 45.723 7.047 -47.060 1.00 86.31 96 SER A N 1
ATOM 706 C CA . SER A 1 96 ? 44.467 7.673 -46.622 1.00 86.31 96 SER A CA 1
ATOM 707 C C . SER A 1 96 ? 43.239 6.975 -47.213 1.00 86.31 96 SER A C 1
ATOM 709 O O . SER A 1 96 ? 42.273 6.719 -46.494 1.00 86.31 96 SER A O 1
ATOM 711 N N . ARG A 1 97 ? 43.293 6.573 -48.490 1.00 91.81 97 ARG A N 1
ATOM 712 C CA . ARG A 1 97 ? 42.238 5.769 -49.119 1.00 91.81 97 ARG A CA 1
ATOM 713 C C . ARG A 1 97 ? 42.081 4.409 -48.438 1.00 91.81 97 ARG A C 1
ATOM 715 O O . ARG A 1 97 ? 40.955 4.011 -48.160 1.00 91.81 97 ARG A O 1
ATOM 722 N N . ALA A 1 98 ? 43.177 3.718 -48.138 1.00 90.88 98 ALA A N 1
ATOM 723 C CA . ALA A 1 98 ? 43.143 2.439 -47.432 1.00 90.88 98 ALA A CA 1
ATOM 724 C C . ALA A 1 98 ? 42.570 2.582 -46.011 1.00 90.88 98 ALA A C 1
ATOM 726 O O . ALA A 1 98 ? 41.736 1.777 -45.603 1.00 90.88 98 ALA A O 1
ATOM 727 N N . ALA A 1 99 ? 42.942 3.641 -45.287 1.00 92.19 99 ALA A N 1
ATOM 728 C CA . ALA A 1 99 ? 42.400 3.933 -43.962 1.00 92.19 99 ALA A CA 1
ATOM 729 C C . ALA A 1 99 ? 40.886 4.217 -43.996 1.00 92.19 99 ALA A C 1
ATOM 731 O O . ALA A 1 99 ? 40.153 3.742 -43.130 1.00 92.19 99 ALA A O 1
ATOM 732 N N . LEU A 1 100 ? 40.403 4.945 -45.011 1.00 94.31 100 LEU A N 1
ATOM 733 C CA . LEU A 1 100 ? 38.970 5.192 -45.209 1.00 94.31 100 LEU A CA 1
ATOM 734 C C . LEU A 1 100 ? 38.202 3.910 -45.537 1.00 94.31 100 LEU A C 1
ATOM 736 O O . LEU A 1 100 ? 37.126 3.698 -44.985 1.00 94.31 100 LEU A O 1
ATOM 740 N N . VAL A 1 101 ? 38.755 3.051 -46.396 1.00 96.12 101 VAL A N 1
AT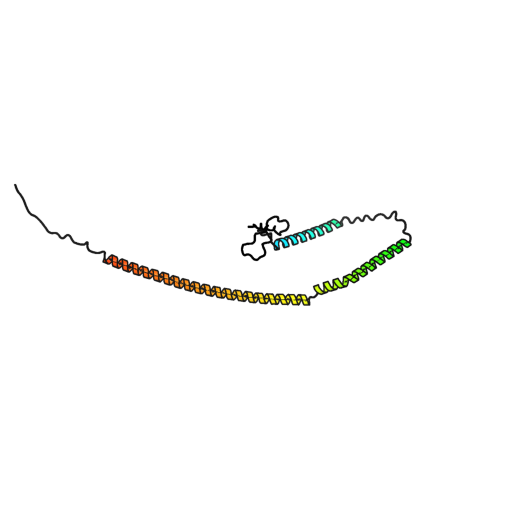OM 741 C CA . VAL A 1 101 ? 38.144 1.755 -46.726 1.00 96.12 101 VAL A CA 1
ATOM 742 C C . VAL A 1 101 ? 38.051 0.882 -45.478 1.00 96.12 101 VAL A C 1
ATOM 744 O O . VAL A 1 101 ? 36.971 0.396 -45.169 1.00 96.12 101 VAL A O 1
ATOM 747 N N . HIS A 1 102 ? 39.122 0.782 -44.692 1.00 95.94 102 HIS A N 1
ATOM 748 C CA . HIS A 1 102 ? 39.111 0.014 -43.449 1.00 95.94 102 HIS A CA 1
ATOM 749 C C . HIS A 1 102 ? 38.115 0.575 -42.416 1.00 95.94 102 HIS A C 1
ATOM 751 O O . HIS A 1 102 ? 37.461 -0.176 -41.691 1.00 95.94 102 HIS A O 1
ATOM 757 N N . LEU A 1 103 ? 37.976 1.902 -42.318 1.00 95.56 103 LEU A N 1
ATOM 758 C CA . LEU A 1 103 ? 36.970 2.514 -41.446 1.00 95.56 103 LEU A CA 1
ATOM 759 C C . LEU A 1 103 ? 35.546 2.198 -41.924 1.00 95.56 103 LEU A C 1
ATOM 761 O O . LEU A 1 103 ? 34.692 1.893 -41.096 1.00 95.56 103 LEU A O 1
ATOM 765 N N . LEU A 1 104 ? 35.294 2.253 -43.235 1.00 95.19 104 LEU A N 1
ATOM 766 C CA . LEU A 1 104 ? 34.003 1.893 -43.825 1.00 95.19 104 LEU A CA 1
ATOM 767 C C . LEU A 1 104 ? 33.678 0.413 -43.613 1.00 95.19 104 LEU A C 1
ATOM 769 O O . LEU A 1 104 ? 32.556 0.097 -43.231 1.00 95.19 104 LEU A O 1
ATOM 773 N N . GLU A 1 105 ? 34.653 -0.476 -43.794 1.00 95.75 105 GLU A N 1
ATOM 774 C CA . GLU A 1 105 ? 34.512 -1.909 -43.528 1.00 95.75 105 GLU A CA 1
ATOM 775 C C . GLU A 1 105 ? 34.160 -2.155 -42.061 1.00 95.75 105 GLU A C 1
ATOM 777 O O . GLU A 1 105 ? 33.176 -2.835 -41.770 1.00 95.75 105 GLU A O 1
ATOM 782 N N . ARG A 1 106 ? 34.880 -1.517 -41.132 1.00 94.44 106 ARG A N 1
ATOM 783 C CA . ARG A 1 106 ? 34.586 -1.608 -39.698 1.00 94.44 106 ARG A CA 1
ATOM 784 C C . ARG A 1 106 ? 33.194 -1.082 -39.354 1.00 94.44 106 ARG A C 1
ATOM 786 O O . ARG A 1 106 ? 32.442 -1.766 -38.672 1.00 94.44 106 ARG A O 1
ATOM 793 N N . LEU A 1 107 ? 32.821 0.096 -39.855 1.00 93.56 107 LEU A N 1
ATOM 794 C CA . LEU A 1 107 ? 31.482 0.646 -39.634 1.00 93.56 107 LEU A CA 1
ATOM 795 C C . LEU A 1 107 ? 30.400 -0.271 -40.206 1.00 93.56 107 LEU A C 1
ATOM 797 O O . LEU A 1 107 ? 29.382 -0.469 -39.558 1.00 93.56 107 LEU A O 1
ATOM 801 N N . SER A 1 108 ? 30.620 -0.862 -41.382 1.00 94.94 108 SER A N 1
ATOM 802 C CA . SER A 1 108 ? 29.671 -1.799 -41.989 1.00 94.94 108 SER A CA 1
ATOM 803 C C . SER A 1 108 ? 29.542 -3.113 -41.215 1.00 94.94 108 SER A C 1
ATOM 805 O O . SER A 1 108 ? 28.461 -3.693 -41.200 1.00 94.94 108 SER A O 1
ATOM 807 N N . ALA A 1 109 ? 30.611 -3.554 -40.545 1.00 95.00 109 ALA A N 1
ATOM 808 C CA . ALA A 1 109 ? 30.595 -4.726 -39.678 1.00 95.00 109 ALA A CA 1
ATOM 809 C C . ALA A 1 109 ? 29.875 -4.449 -38.347 1.00 95.00 109 ALA A C 1
ATOM 811 O O . ALA A 1 109 ? 29.169 -5.320 -37.846 1.00 95.00 109 ALA A O 1
ATOM 812 N N . ASP A 1 110 ? 30.011 -3.233 -37.809 1.00 93.38 110 ASP A N 1
ATOM 813 C CA . ASP A 1 110 ? 29.433 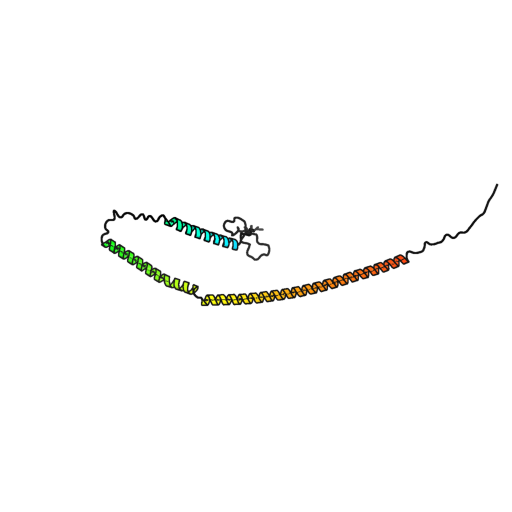-2.843 -36.518 1.00 93.38 110 ASP A CA 1
ATOM 814 C C . ASP A 1 110 ? 27.954 -2.388 -36.637 1.00 93.38 110 ASP A C 1
ATOM 816 O O . ASP A 1 110 ? 27.171 -2.540 -35.697 1.00 93.38 110 ASP A O 1
ATOM 820 N N . LEU A 1 111 ? 27.530 -1.848 -37.791 1.00 95.00 111 LEU A N 1
ATOM 821 C CA . LEU A 1 111 ? 26.184 -1.283 -38.006 1.00 95.00 111 LEU A CA 1
ATOM 822 C C . LEU A 1 111 ? 25.018 -2.274 -37.785 1.00 95.00 111 LEU A C 1
ATOM 824 O O . LEU A 1 111 ? 24.026 -1.861 -37.182 1.00 95.00 111 LEU A O 1
ATOM 828 N N . PRO A 1 112 ? 25.093 -3.553 -38.212 1.00 92.88 112 PRO A N 1
ATOM 829 C CA . PRO A 1 112 ? 24.043 -4.533 -37.939 1.00 92.88 112 PRO A CA 1
ATOM 830 C C . PRO A 1 112 ? 23.793 -4.734 -36.440 1.00 92.88 112 PRO A C 1
ATOM 832 O O . PRO A 1 112 ? 22.639 -4.767 -36.023 1.00 92.88 112 PRO A O 1
ATOM 835 N N . GLY A 1 113 ? 24.852 -4.761 -35.622 1.00 90.56 113 GLY A N 1
ATOM 836 C CA . GLY A 1 113 ? 24.726 -4.886 -34.168 1.00 90.56 113 GLY A CA 1
ATOM 837 C C . GLY A 1 113 ? 23.982 -3.703 -33.544 1.00 90.56 113 GLY A C 1
ATOM 838 O O . GLY A 1 113 ? 23.062 -3.893 -32.753 1.00 90.56 113 GLY A O 1
ATOM 839 N N . TYR A 1 114 ? 24.290 -2.473 -33.967 1.00 88.69 114 TYR A N 1
ATOM 840 C CA . TYR A 1 114 ? 23.558 -1.289 -33.500 1.00 88.69 114 TYR A CA 1
ATOM 841 C C . TYR A 1 114 ? 22.090 -1.269 -33.944 1.00 88.69 114 TYR A C 1
ATOM 843 O O . TYR A 1 114 ? 21.240 -0.757 -33.215 1.00 88.69 114 TYR A O 1
ATOM 851 N N . LEU A 1 115 ? 21.767 -1.815 -35.120 1.00 87.56 115 LEU A N 1
ATOM 852 C CA . LEU A 1 115 ? 20.380 -1.933 -35.578 1.00 87.56 115 LEU A CA 1
ATOM 853 C C . LEU A 1 115 ? 19.592 -2.961 -34.763 1.00 87.56 115 LEU A C 1
ATOM 855 O O . LEU A 1 115 ? 18.428 -2.711 -34.463 1.00 87.56 115 LEU A O 1
ATOM 859 N N . GLU A 1 116 ? 20.211 -4.071 -34.363 1.00 85.50 116 GLU A N 1
ATOM 860 C CA . GLU A 1 116 ? 19.596 -5.055 -33.464 1.00 85.50 116 GLU A CA 1
ATOM 861 C C . GLU A 1 116 ? 19.363 -4.470 -32.064 1.00 85.50 116 GLU A C 1
ATOM 863 O O . GLU A 1 116 ? 18.271 -4.602 -31.509 1.00 85.50 116 GLU A O 1
ATOM 868 N N . GLU A 1 117 ? 20.342 -3.745 -31.514 1.00 86.19 117 GLU A N 1
ATOM 869 C CA . GLU A 1 117 ? 20.193 -3.046 -30.231 1.00 86.19 117 GLU A CA 1
ATOM 870 C C . GLU A 1 117 ? 19.078 -1.995 -30.280 1.00 86.19 117 GLU A C 1
ATOM 872 O O . GLU A 1 117 ? 18.247 -1.917 -29.369 1.00 86.19 117 GLU A O 1
ATOM 877 N N . LEU A 1 118 ? 19.017 -1.206 -31.358 1.00 82.44 118 LEU A N 1
ATOM 878 C CA . LEU A 1 118 ? 17.942 -0.242 -31.560 1.00 82.44 118 LEU A CA 1
ATOM 879 C C . LEU A 1 118 ? 16.598 -0.942 -31.728 1.00 82.44 118 LEU A C 1
ATOM 881 O O . LEU A 1 118 ? 15.650 -0.511 -31.087 1.00 82.44 118 LEU A O 1
ATOM 885 N N . ALA A 1 119 ? 16.514 -2.034 -32.490 1.00 79.81 119 ALA A N 1
ATOM 886 C CA . ALA A 1 119 ? 15.278 -2.792 -32.668 1.00 79.81 119 ALA A CA 1
ATOM 887 C C . ALA A 1 119 ? 14.714 -3.278 -31.326 1.00 79.81 119 ALA A C 1
ATOM 889 O O . ALA A 1 119 ? 13.526 -3.094 -31.071 1.00 79.81 119 ALA A O 1
ATOM 890 N N . VAL A 1 120 ? 15.565 -3.788 -30.429 1.00 78.00 120 VAL A N 1
ATOM 891 C CA . VAL A 1 120 ? 15.169 -4.206 -29.072 1.00 78.00 120 VAL A CA 1
ATOM 892 C C . VAL A 1 120 ? 14.678 -3.028 -28.223 1.00 78.00 120 VAL A C 1
ATOM 894 O O . VAL A 1 120 ? 13.724 -3.173 -27.459 1.00 78.00 120 VAL A O 1
ATOM 897 N N . ILE A 1 121 ? 15.308 -1.856 -28.338 1.00 79.12 121 ILE A N 1
ATOM 898 C CA . ILE A 1 121 ? 14.910 -0.648 -27.594 1.00 79.12 121 ILE A CA 1
ATOM 899 C C . ILE A 1 121 ? 13.633 -0.022 -28.179 1.00 79.12 121 ILE A C 1
ATOM 901 O O . ILE A 1 121 ? 12.830 0.543 -27.437 1.00 79.12 121 ILE A O 1
ATOM 905 N N . THR A 1 122 ? 13.438 -0.115 -29.494 1.00 84.56 122 THR A N 1
ATOM 906 C CA . THR A 1 122 ? 12.301 0.471 -30.220 1.00 84.56 122 THR A CA 1
ATOM 907 C C . THR A 1 122 ? 11.115 -0.469 -30.374 1.00 84.56 122 THR A C 1
ATOM 909 O O . THR A 1 122 ? 10.129 -0.074 -30.994 1.00 84.56 122 THR A O 1
ATOM 912 N N . ASP A 1 123 ? 11.174 -1.681 -29.819 1.00 89.44 123 ASP A N 1
ATOM 913 C CA . ASP A 1 123 ? 10.035 -2.596 -29.807 1.00 89.44 123 ASP A CA 1
ATOM 914 C C . ASP A 1 123 ? 8.954 -2.076 -28.845 1.00 89.44 123 ASP A C 1
ATOM 916 O O . ASP A 1 123 ? 8.838 -2.462 -27.675 1.00 89.44 123 ASP A O 1
ATOM 920 N N . SER A 1 124 ? 8.175 -1.122 -29.355 1.00 87.62 124 SER A N 1
ATOM 921 C CA . SER A 1 124 ? 7.082 -0.480 -28.639 1.00 87.62 124 SER A CA 1
ATOM 922 C C . SER A 1 124 ? 5.984 -1.478 -28.296 1.00 87.62 124 SER A C 1
ATOM 924 O O . SER A 1 124 ? 5.369 -1.340 -27.246 1.00 87.62 124 SER A O 1
ATOM 926 N N . ALA A 1 125 ? 5.786 -2.522 -29.108 1.00 88.12 125 ALA A N 1
ATOM 927 C CA . ALA A 1 125 ? 4.797 -3.558 -28.838 1.00 88.12 125 ALA A CA 1
ATOM 928 C C . ALA A 1 125 ? 5.175 -4.379 -27.595 1.00 88.12 125 ALA A C 1
ATOM 930 O O . ALA A 1 125 ? 4.334 -4.617 -26.726 1.00 88.12 125 ALA A O 1
ATOM 931 N N . VAL A 1 126 ? 6.452 -4.754 -27.449 1.00 88.88 126 VAL A N 1
ATOM 932 C CA . VAL A 1 126 ? 6.943 -5.421 -26.231 1.00 88.88 126 VAL A CA 1
ATOM 933 C C . VAL A 1 126 ? 6.863 -4.493 -25.018 1.00 88.88 126 VAL A C 1
ATOM 935 O O . VAL A 1 126 ? 6.509 -4.942 -23.923 1.00 88.88 126 VAL A O 1
ATOM 938 N N . ALA A 1 127 ? 7.170 -3.205 -25.180 1.00 86.88 127 ALA A N 1
ATOM 939 C CA . ALA A 1 127 ? 7.053 -2.230 -24.097 1.00 86.88 127 ALA A CA 1
ATOM 940 C C . ALA A 1 127 ? 5.595 -2.042 -23.640 1.00 86.88 127 ALA A C 1
ATOM 942 O O . ALA A 1 127 ? 5.321 -2.099 -22.441 1.00 86.88 127 ALA A O 1
ATOM 943 N N . GLU A 1 128 ? 4.659 -1.883 -24.574 1.00 91.62 128 GLU A N 1
ATOM 944 C CA . GLU A 1 128 ? 3.224 -1.749 -24.304 1.00 91.62 128 GLU A CA 1
ATOM 945 C C . GLU A 1 128 ? 2.663 -3.000 -23.625 1.00 91.62 128 GLU A C 1
ATOM 947 O O . GLU A 1 128 ? 2.007 -2.883 -22.591 1.00 91.62 128 GLU A O 1
ATOM 952 N N . ALA A 1 129 ? 3.007 -4.197 -24.110 1.00 94.00 129 ALA A N 1
ATOM 953 C CA . ALA A 1 129 ? 2.588 -5.452 -23.486 1.00 94.00 129 ALA A CA 1
ATOM 954 C C . ALA A 1 129 ? 3.099 -5.588 -22.039 1.00 94.00 129 ALA A C 1
ATOM 956 O O . ALA A 1 129 ? 2.384 -6.076 -21.161 1.00 94.00 129 ALA A O 1
ATOM 957 N N . ARG A 1 130 ? 4.328 -5.128 -21.756 1.00 91.94 130 ARG A N 1
ATOM 958 C CA . ARG A 1 130 ? 4.878 -5.096 -20.388 1.00 91.94 130 ARG A CA 1
ATOM 959 C C . ARG A 1 130 ? 4.146 -4.096 -19.504 1.00 91.94 130 ARG A C 1
ATOM 961 O O . ARG A 1 130 ? 3.857 -4.424 -18.356 1.00 91.94 130 ARG A O 1
ATOM 968 N N . ILE A 1 131 ? 3.857 -2.901 -20.019 1.00 94.50 131 ILE A N 1
ATOM 969 C CA . ILE A 1 131 ? 3.086 -1.889 -19.289 1.00 94.50 131 ILE A CA 1
ATOM 970 C C . ILE A 1 131 ? 1.711 -2.458 -18.953 1.00 94.50 131 ILE A C 1
ATOM 972 O O . ILE A 1 131 ? 1.330 -2.445 -17.789 1.00 94.50 131 ILE A O 1
ATOM 976 N N . GLU A 1 132 ? 1.015 -3.039 -19.927 1.00 97.62 132 GLU A N 1
ATOM 977 C CA . GLU A 1 132 ? -0.307 -3.619 -19.718 1.00 97.62 132 GLU A CA 1
ATOM 978 C C . GLU A 1 132 ? -0.281 -4.746 -18.674 1.00 97.62 132 GLU A C 1
ATOM 980 O O . GLU A 1 132 ? -1.115 -4.772 -17.769 1.00 97.62 132 GLU A O 1
ATOM 985 N N . ALA A 1 133 ? 0.709 -5.640 -18.739 1.00 97.88 133 ALA A N 1
ATOM 986 C CA . ALA A 1 133 ? 0.875 -6.710 -17.760 1.00 97.88 133 ALA A CA 1
ATOM 987 C C . ALA A 1 133 ? 1.124 -6.171 -16.340 1.00 97.88 133 ALA A C 1
ATOM 989 O O . ALA A 1 133 ? 0.504 -6.642 -15.386 1.00 97.88 133 ALA A O 1
ATOM 990 N N . ILE A 1 134 ? 1.992 -5.163 -16.192 1.00 97.88 134 ILE A N 1
ATOM 991 C CA . ILE A 1 134 ? 2.264 -4.520 -14.898 1.00 97.88 134 ILE A CA 1
ATOM 992 C C . ILE A 1 134 ? 1.013 -3.802 -14.387 1.00 97.88 134 ILE A C 1
ATOM 994 O O . ILE A 1 134 ? 0.692 -3.913 -13.208 1.00 97.88 134 ILE A O 1
ATOM 998 N N . THR A 1 135 ? 0.283 -3.100 -15.254 1.00 97.81 135 THR A N 1
ATOM 999 C CA . THR A 1 135 ? -0.958 -2.413 -14.889 1.00 97.81 135 THR A CA 1
ATOM 1000 C C . THR A 1 135 ? -2.024 -3.401 -14.425 1.00 97.81 135 THR A C 1
ATOM 1002 O O . THR A 1 135 ? -2.660 -3.156 -13.400 1.00 97.81 135 THR A O 1
ATOM 1005 N N . ARG A 1 136 ? -2.189 -4.540 -15.112 1.00 98.44 136 ARG A N 1
ATOM 1006 C CA . ARG A 1 136 ? -3.105 -5.607 -14.679 1.00 98.44 136 ARG A CA 1
ATOM 1007 C C . ARG A 1 136 ? -2.695 -6.183 -13.321 1.00 98.44 136 ARG A C 1
ATOM 1009 O O . ARG A 1 136 ? -3.522 -6.229 -12.415 1.00 98.44 136 ARG A O 1
ATOM 1016 N N . ALA A 1 137 ? -1.418 -6.520 -13.140 1.00 97.81 137 ALA A N 1
ATOM 1017 C CA . ALA A 1 137 ? -0.911 -7.026 -11.865 1.00 97.81 137 ALA A CA 1
ATOM 1018 C C . ALA A 1 137 ? -1.081 -6.008 -10.720 1.00 97.81 137 ALA A C 1
ATOM 1020 O O . ALA A 1 137 ? -1.432 -6.379 -9.602 1.00 97.81 137 ALA A O 1
ATOM 1021 N N . ALA A 1 138 ? -0.869 -4.718 -10.990 1.00 97.00 138 ALA A N 1
ATOM 1022 C CA . ALA A 1 138 ? -1.081 -3.656 -10.013 1.00 97.00 138 ALA A CA 1
ATOM 1023 C C . ALA A 1 138 ? -2.564 -3.521 -9.631 1.00 97.00 138 ALA A C 1
ATOM 1025 O O . ALA A 1 138 ? -2.875 -3.402 -8.448 1.00 97.00 138 ALA A O 1
ATOM 1026 N N . ALA A 1 139 ? -3.481 -3.595 -10.601 1.00 98.06 139 ALA A N 1
ATOM 1027 C CA . ALA A 1 139 ? -4.919 -3.572 -10.333 1.00 98.06 139 ALA A CA 1
ATOM 1028 C C . ALA A 1 139 ? -5.355 -4.762 -9.459 1.00 98.06 139 ALA A C 1
ATOM 1030 O O . ALA A 1 139 ? -6.088 -4.584 -8.489 1.00 98.06 139 ALA A O 1
ATOM 1031 N N . GLU A 1 140 ? -4.845 -5.964 -9.739 1.00 98.31 140 GLU A N 1
ATOM 1032 C CA . GLU A 1 140 ? -5.101 -7.152 -8.915 1.00 98.31 140 GLU A CA 1
ATOM 1033 C C . GLU A 1 140 ? -4.572 -6.987 -7.483 1.00 98.31 140 GLU A C 1
ATOM 1035 O O . GLU A 1 140 ? -5.264 -7.323 -6.519 1.00 98.31 140 GLU A O 1
ATOM 1040 N N . GLN A 1 141 ? -3.371 -6.424 -7.320 1.00 97.50 141 GLN A N 1
ATOM 1041 C CA . GLN A 1 141 ? -2.801 -6.151 -5.998 1.00 97.50 141 GLN A CA 1
ATOM 1042 C C . GLN A 1 141 ? -3.638 -5.149 -5.198 1.00 97.50 141 GLN A C 1
ATOM 1044 O O . GLN A 1 141 ? -3.828 -5.353 -3.997 1.00 97.50 141 GLN A O 1
ATOM 1049 N N . VAL A 1 142 ? -4.171 -4.109 -5.847 1.00 98.44 142 VAL A N 1
ATOM 1050 C CA . VAL A 1 142 ? -5.070 -3.137 -5.207 1.00 98.44 142 VAL A CA 1
ATOM 1051 C C . VAL A 1 142 ? -6.347 -3.821 -4.727 1.00 98.44 142 VAL A C 1
ATOM 1053 O O . VAL A 1 142 ? -6.682 -3.693 -3.555 1.00 98.44 142 VAL A O 1
ATOM 1056 N N . LEU A 1 143 ? -6.996 -4.639 -5.561 1.00 98.25 143 LEU A N 1
ATOM 1057 C CA . LEU A 1 143 ? -8.209 -5.367 -5.164 1.00 98.25 143 LEU A CA 1
ATOM 1058 C C . LEU A 1 143 ? -7.966 -6.314 -3.977 1.00 98.25 143 LEU A C 1
ATOM 1060 O O . LEU A 1 143 ? -8.802 -6.441 -3.080 1.00 98.25 143 LEU A O 1
ATOM 1064 N N . VAL A 1 144 ? -6.809 -6.983 -3.940 1.00 98.31 144 VAL A N 1
ATOM 1065 C CA . VAL A 1 144 ? -6.423 -7.829 -2.800 1.00 98.31 144 VAL A CA 1
ATOM 1066 C C . VAL A 1 144 ? -6.209 -6.991 -1.539 1.00 98.31 144 VAL A C 1
ATOM 1068 O O . VAL A 1 144 ? -6.632 -7.406 -0.456 1.00 98.31 144 VAL A O 1
ATOM 1071 N N . ALA A 1 145 ? -5.562 -5.830 -1.656 1.00 97.75 145 ALA A N 1
ATOM 1072 C CA . ALA A 1 145 ? -5.344 -4.921 -0.536 1.00 97.75 145 ALA A CA 1
ATOM 1073 C C . ALA A 1 145 ? -6.668 -4.355 0.003 1.00 97.75 145 ALA A C 1
ATOM 1075 O O . ALA A 1 145 ? -6.893 -4.405 1.210 1.00 97.75 145 ALA A O 1
ATOM 1076 N N . GLU A 1 146 ? -7.571 -3.919 -0.876 1.00 98.38 146 GLU A N 1
ATOM 1077 C CA . GLU A 1 146 ? -8.910 -3.437 -0.518 1.00 98.38 146 GLU A CA 1
ATOM 1078 C C . GLU A 1 146 ? -9.719 -4.517 0.201 1.00 98.38 146 GLU A C 1
ATOM 1080 O O . GLU A 1 146 ? -10.298 -4.269 1.256 1.00 98.38 146 GLU A O 1
ATOM 1085 N N . ARG A 1 147 ? -9.693 -5.759 -0.298 1.00 98.56 147 ARG A N 1
ATOM 1086 C CA . ARG A 1 147 ? -10.381 -6.872 0.368 1.00 98.56 147 ARG A CA 1
ATOM 1087 C C . ARG A 1 147 ? -9.826 -7.143 1.765 1.00 98.56 147 ARG A C 1
ATOM 1089 O O . ARG A 1 147 ? -10.593 -7.457 2.672 1.00 98.56 147 ARG A O 1
ATOM 1096 N N . ARG A 1 148 ? -8.507 -7.043 1.951 1.00 98.06 148 ARG A N 1
ATOM 1097 C CA . ARG A 1 148 ? -7.882 -7.186 3.275 1.00 98.06 148 ARG A CA 1
ATOM 1098 C C . ARG A 1 148 ? -8.271 -6.041 4.207 1.00 98.06 148 ARG A C 1
ATOM 1100 O O . ARG A 1 148 ? -8.541 -6.312 5.371 1.00 98.06 148 ARG A O 1
ATOM 1107 N N . ALA A 1 149 ? -8.330 -4.810 3.701 1.00 98.31 149 ALA A N 1
ATOM 1108 C CA . ALA A 1 149 ? -8.755 -3.646 4.473 1.00 98.31 149 ALA A CA 1
ATOM 1109 C C . ALA A 1 149 ? -10.210 -3.788 4.946 1.00 98.31 149 ALA A C 1
ATOM 1111 O O . ALA A 1 149 ? -10.460 -3.692 6.140 1.00 98.31 149 ALA A O 1
ATOM 1112 N N . LEU A 1 150 ? -11.134 -4.155 4.052 1.00 98.56 150 LEU A N 1
ATOM 1113 C CA . LEU A 1 150 ? -12.543 -4.374 4.403 1.00 98.56 150 LEU A CA 1
ATOM 1114 C C . LEU A 1 150 ? -12.727 -5.464 5.467 1.00 98.56 150 LEU A C 1
ATOM 1116 O O . LEU A 1 150 ? -13.521 -5.308 6.390 1.00 98.56 150 LEU A O 1
ATOM 1120 N N . LEU A 1 151 ? -11.988 -6.574 5.365 1.00 98.31 151 LEU A N 1
ATOM 1121 C CA . LEU A 1 151 ? -12.038 -7.630 6.383 1.00 98.31 151 LEU A CA 1
ATOM 1122 C C . LEU A 1 151 ? -11.481 -7.158 7.733 1.00 98.31 151 LEU A C 1
ATOM 1124 O O . LEU A 1 151 ? -11.991 -7.563 8.775 1.00 98.31 151 LEU A O 1
ATOM 1128 N N . ALA A 1 152 ? -10.446 -6.314 7.724 1.00 98.19 152 ALA A N 1
ATOM 1129 C CA . ALA A 1 152 ? -9.889 -5.736 8.941 1.00 98.19 152 ALA A CA 1
ATOM 1130 C C . ALA A 1 152 ? -10.856 -4.735 9.594 1.00 98.19 152 ALA A C 1
ATOM 1132 O O . ALA A 1 152 ? -11.016 -4.772 10.810 1.00 98.19 152 ALA A O 1
ATOM 1133 N N . GLU A 1 153 ? -11.535 -3.900 8.803 1.00 98.31 153 GLU A N 1
ATOM 1134 C CA . GLU A 1 153 ? -12.579 -2.983 9.281 1.00 98.31 153 GLU A CA 1
ATOM 1135 C C . GLU A 1 153 ? -13.738 -3.753 9.921 1.00 98.31 153 GLU A C 1
ATOM 1137 O O . GLU A 1 153 ? -14.086 -3.497 11.069 1.00 98.31 153 GLU A O 1
ATOM 1142 N N . GLN A 1 154 ? -14.250 -4.790 9.251 1.00 98.38 154 GLN A N 1
ATOM 1143 C CA . GLN A 1 154 ? -15.305 -5.643 9.808 1.00 98.38 154 GLN A CA 1
ATOM 1144 C C . GLN A 1 154 ? -14.883 -6.324 1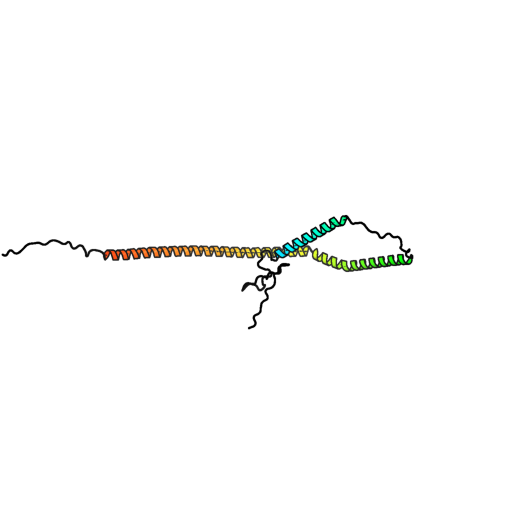1.116 1.00 98.38 154 GLN A C 1
ATOM 1146 O O . GLN A 1 154 ? -15.675 -6.432 12.051 1.00 98.38 154 GLN A O 1
ATOM 1151 N N . ALA A 1 155 ? -13.635 -6.794 11.200 1.00 98.31 155 ALA A N 1
ATOM 1152 C CA . ALA A 1 155 ? -13.109 -7.381 12.427 1.00 98.31 155 ALA A CA 1
ATOM 1153 C C . ALA A 1 155 ? -12.997 -6.345 13.558 1.00 98.31 155 ALA A C 1
ATOM 1155 O O . ALA A 1 155 ? -13.275 -6.676 14.712 1.00 98.31 155 ALA A O 1
ATOM 1156 N N . ALA A 1 156 ? -12.621 -5.104 13.236 1.00 98.06 156 ALA A N 1
ATOM 1157 C CA . ALA A 1 156 ? -12.562 -4.008 14.196 1.00 98.06 156 ALA A CA 1
ATOM 1158 C C . ALA A 1 156 ? -13.959 -3.635 14.712 1.00 98.06 156 ALA A C 1
ATOM 1160 O O . ALA A 1 156 ? -14.139 -3.537 15.924 1.00 98.06 156 ALA A O 1
ATOM 1161 N N . ASP A 1 157 ? -14.955 -3.522 13.830 1.00 98.44 157 ASP A N 1
ATOM 1162 C CA . ASP A 1 157 ? -16.341 -3.237 14.214 1.00 98.44 157 ASP A CA 1
ATOM 1163 C C . ASP A 1 157 ? -16.885 -4.311 15.162 1.00 98.44 157 ASP A C 1
ATOM 1165 O O . ASP A 1 157 ? -17.430 -4.003 16.223 1.00 98.44 157 ASP A O 1
ATOM 1169 N N . LEU A 1 158 ? -16.670 -5.590 14.835 1.00 98.44 158 LEU A N 1
ATOM 1170 C CA . LEU A 1 158 ? -17.061 -6.692 15.713 1.00 98.44 158 LEU A CA 1
ATOM 1171 C C . LEU A 1 158 ? -16.363 -6.600 17.076 1.00 98.44 158 LEU A C 1
ATOM 1173 O O . LEU A 1 158 ? -17.025 -6.738 18.103 1.00 98.44 158 LEU A O 1
ATOM 1177 N N . ALA A 1 159 ? -15.060 -6.312 17.107 1.00 98.19 159 ALA A N 1
ATOM 1178 C CA . ALA A 1 159 ? -14.319 -6.158 18.356 1.00 98.19 159 ALA A CA 1
ATOM 1179 C C . ALA A 1 159 ? -14.851 -5.003 19.222 1.00 98.19 159 ALA A C 1
ATOM 1181 O O . ALA A 1 159 ? -14.971 -5.169 20.435 1.00 98.19 159 ALA A O 1
ATOM 1182 N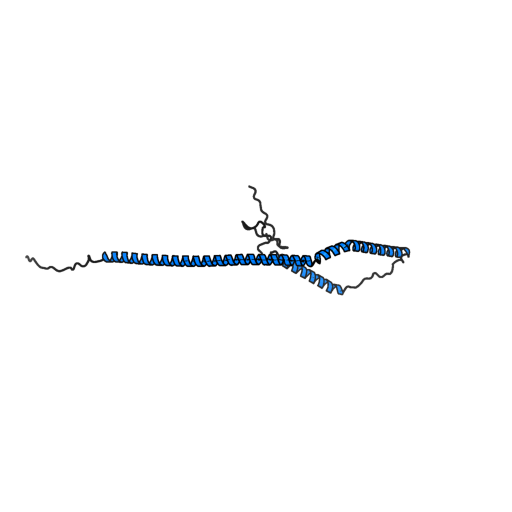 N . VAL A 1 160 ? -15.220 -3.869 18.616 1.00 98.50 160 VAL A N 1
ATOM 1183 C CA . VAL A 1 160 ? -15.843 -2.740 19.328 1.00 98.50 160 VAL A CA 1
ATOM 1184 C C . VAL A 1 160 ? -17.191 -3.153 19.912 1.00 98.50 160 VAL A C 1
ATOM 1186 O O . VAL A 1 160 ? -17.429 -2.934 21.095 1.00 98.50 160 VAL A O 1
ATOM 1189 N N . THR A 1 161 ? -18.045 -3.830 19.138 1.00 98.38 161 THR A N 1
ATOM 1190 C CA . THR A 1 161 ? -19.350 -4.274 19.658 1.00 98.38 161 THR A CA 1
ATOM 1191 C C . THR A 1 161 ? -19.224 -5.279 20.805 1.00 98.38 161 THR A C 1
ATOM 1193 O O . THR A 1 161 ? -20.022 -5.254 21.742 1.00 98.38 161 THR A O 1
ATOM 1196 N N . GLU A 1 162 ? -18.229 -6.169 20.769 1.00 98.50 162 GLU A N 1
ATOM 1197 C CA . GLU A 1 162 ? -17.963 -7.094 21.874 1.00 98.50 162 GLU A CA 1
ATOM 1198 C C . GLU A 1 162 ? -17.406 -6.367 23.104 1.00 98.50 162 GLU A C 1
ATOM 1200 O O . GLU A 1 162 ? -17.784 -6.700 24.230 1.00 98.50 162 GLU A O 1
ATOM 1205 N N . LEU A 1 163 ? -16.578 -5.334 22.908 1.00 98.44 163 LEU A N 1
ATOM 1206 C CA . LEU A 1 163 ? -16.102 -4.477 23.992 1.00 98.44 163 LEU A CA 1
ATOM 1207 C C . LEU A 1 163 ? -17.267 -3.747 24.675 1.00 98.44 163 LEU A C 1
ATOM 1209 O O . LEU A 1 163 ? -17.393 -3.827 25.892 1.00 98.44 163 LEU A O 1
ATOM 1213 N N . GLU A 1 164 ? -18.163 -3.118 23.911 1.00 98.56 164 GLU A N 1
ATOM 1214 C CA . GLU A 1 164 ? -19.345 -2.427 24.450 1.00 98.56 164 GLU A CA 1
ATOM 1215 C C . GLU A 1 164 ? -20.249 -3.377 25.251 1.00 98.56 164 GLU A C 1
ATOM 1217 O O . GLU A 1 164 ? -20.737 -3.036 26.332 1.00 98.56 164 GLU A O 1
ATOM 1222 N N . LYS A 1 165 ? -20.447 -4.611 24.762 1.00 98.50 165 LYS A N 1
ATOM 1223 C CA . LYS A 1 165 ? -21.189 -5.644 25.504 1.00 98.50 165 LYS A CA 1
ATOM 1224 C C . LYS A 1 165 ? -20.490 -6.009 26.810 1.00 98.50 165 LYS A C 1
ATOM 1226 O O . LYS A 1 165 ? -21.163 -6.145 27.833 1.00 98.50 165 LYS A O 1
ATOM 1231 N N . ALA A 1 166 ? -19.170 -6.187 26.786 1.00 98.44 166 ALA A N 1
ATOM 1232 C CA . ALA A 1 166 ? -18.392 -6.509 27.976 1.00 98.44 166 ALA A CA 1
ATOM 1233 C C . ALA A 1 166 ? -18.441 -5.369 29.007 1.00 98.44 166 ALA A C 1
ATOM 1235 O O . ALA A 1 166 ? -18.647 -5.626 30.193 1.00 98.44 166 ALA A O 1
ATOM 1236 N N . GLU A 1 167 ? -18.340 -4.116 28.563 1.00 98.56 167 GLU A N 1
ATOM 1237 C CA . GLU A 1 167 ? -18.472 -2.930 29.414 1.00 98.56 167 GLU A CA 1
ATOM 1238 C C . GLU A 1 167 ? -19.866 -2.830 30.041 1.00 98.56 167 GLU A C 1
ATOM 1240 O O . GLU A 1 167 ? -19.983 -2.628 31.251 1.00 98.56 167 GLU A O 1
ATOM 1245 N N . ALA A 1 168 ? -20.929 -3.053 29.263 1.00 98.56 168 ALA A N 1
ATOM 1246 C CA . ALA A 1 168 ? -22.298 -3.058 29.776 1.00 98.56 168 ALA A CA 1
ATOM 1247 C C . ALA A 1 168 ? -22.524 -4.170 30.816 1.00 98.56 168 ALA A C 1
ATOM 1249 O O . ALA A 1 168 ? -23.157 -3.946 31.851 1.00 98.56 168 ALA A O 1
ATOM 1250 N N . GLN A 1 169 ? -21.984 -5.370 30.575 1.00 98.56 169 GLN A N 1
ATOM 1251 C CA . GLN A 1 169 ? -22.037 -6.472 31.539 1.00 98.56 169 GLN A CA 1
ATOM 1252 C C . GLN A 1 169 ? -21.266 -6.143 32.817 1.00 98.56 169 GLN A C 1
ATOM 1254 O O . GLN A 1 169 ? -21.759 -6.416 33.912 1.00 98.56 169 GLN A O 1
ATOM 1259 N N . PHE A 1 170 ? -20.083 -5.543 32.688 1.00 98.38 170 PHE A N 1
ATOM 1260 C CA . PHE A 1 170 ? -19.280 -5.123 33.827 1.00 98.38 170 PHE A CA 1
ATOM 1261 C C . PHE A 1 170 ? -20.004 -4.054 34.653 1.00 98.38 170 PHE A C 1
ATOM 1263 O O . PHE A 1 170 ? -20.122 -4.206 35.867 1.00 98.38 170 PHE A O 1
ATOM 1270 N N . ALA A 1 171 ? -20.575 -3.032 34.010 1.00 98.50 171 ALA A N 1
ATOM 1271 C CA . ALA A 1 171 ? -21.376 -2.009 34.679 1.00 98.50 171 ALA A CA 1
ATOM 1272 C C . ALA A 1 171 ? -22.556 -2.627 35.451 1.00 98.50 171 ALA A C 1
ATOM 1274 O O . ALA A 1 171 ? -22.726 -2.364 36.641 1.00 98.50 171 ALA A O 1
ATOM 1275 N N . ALA A 1 172 ? -23.301 -3.543 34.823 1.00 98.56 172 ALA A N 1
ATOM 1276 C CA . ALA A 1 172 ? -24.406 -4.243 35.475 1.00 98.56 172 ALA A CA 1
ATOM 1277 C C . ALA A 1 172 ? -23.954 -5.112 36.667 1.00 98.56 172 ALA A C 1
ATOM 1279 O O . ALA A 1 172 ? -24.670 -5.222 37.666 1.00 98.56 172 ALA A O 1
ATOM 1280 N N . GLN A 1 173 ? -22.775 -5.740 36.588 1.00 98.44 173 GLN A N 1
ATOM 1281 C CA . GLN A 1 173 ? -22.195 -6.488 37.708 1.00 98.44 173 GLN A CA 1
ATOM 1282 C C . GLN A 1 173 ? -21.783 -5.562 38.856 1.00 98.44 173 GLN A C 1
ATOM 1284 O O . GLN A 1 173 ? -22.060 -5.878 40.013 1.00 98.44 173 GLN A O 1
ATOM 1289 N N . VAL A 1 174 ? -21.171 -4.416 38.552 1.00 98.62 174 VAL A N 1
ATOM 1290 C CA . VAL A 1 174 ? -20.794 -3.407 39.551 1.00 98.62 174 VAL A CA 1
ATOM 1291 C C . VAL A 1 174 ? -22.030 -2.877 40.276 1.00 98.62 174 VAL A C 1
ATOM 1293 O O . VAL A 1 174 ? -22.040 -2.847 41.507 1.00 98.62 174 VAL A O 1
ATOM 1296 N N . ASP A 1 175 ? -23.093 -2.538 39.545 1.00 98.50 175 ASP A N 1
ATOM 1297 C CA . ASP A 1 175 ? -24.352 -2.077 40.138 1.00 98.50 175 ASP A CA 1
ATOM 1298 C C . ASP A 1 175 ? -24.989 -3.152 41.023 1.00 98.50 175 ASP A C 1
ATOM 1300 O O . ASP A 1 175 ? -25.443 -2.863 42.132 1.00 98.50 175 ASP A O 1
ATOM 1304 N N . ARG A 1 176 ? -24.961 -4.417 40.585 1.00 98.56 176 ARG A N 1
ATOM 1305 C CA . ARG A 1 176 ? -25.440 -5.542 41.396 1.00 98.56 176 ARG A CA 1
ATOM 1306 C C . ARG A 1 176 ? -24.664 -5.661 42.707 1.00 98.56 176 ARG A C 1
ATOM 1308 O O . ARG A 1 176 ? -25.283 -5.706 43.764 1.00 98.56 176 ARG A O 1
ATOM 1315 N N . ILE A 1 177 ? -23.331 -5.659 42.653 1.00 98.25 177 ILE A N 1
ATOM 1316 C CA . ILE A 1 177 ? -22.473 -5.734 43.847 1.00 98.25 177 ILE A CA 1
ATOM 1317 C C . ILE A 1 177 ? -22.738 -4.537 44.768 1.00 98.25 177 ILE A C 1
ATOM 1319 O O . ILE A 1 177 ? -22.824 -4.696 45.987 1.00 98.25 177 ILE A O 1
ATOM 1323 N N . ARG A 1 178 ? -22.905 -3.335 44.210 1.00 98.44 178 ARG A N 1
ATOM 1324 C CA . ARG A 1 178 ? -23.207 -2.124 44.981 1.00 98.44 178 ARG A CA 1
ATOM 1325 C C . ARG A 1 178 ? -24.548 -2.225 45.713 1.00 98.44 178 ARG A C 1
ATOM 1327 O O . ARG A 1 178 ? -24.621 -1.869 46.885 1.00 98.44 178 ARG A O 1
ATOM 1334 N N . ASN A 1 179 ? -25.581 -2.734 45.051 1.00 98.38 179 ASN A N 1
ATOM 1335 C CA . ASN A 1 179 ? -26.897 -2.915 45.663 1.00 98.38 179 ASN A CA 1
ATOM 1336 C C . ASN A 1 179 ? -26.863 -4.018 46.731 1.00 98.38 179 ASN A C 1
ATOM 1338 O O . ASN A 1 179 ? -27.275 -3.783 47.863 1.00 98.38 179 ASN A O 1
ATOM 1342 N N . GLU A 1 180 ? -26.261 -5.174 46.431 1.00 98.31 180 GLU A N 1
ATOM 1343 C CA . GLU A 1 180 ? -26.106 -6.268 47.400 1.00 98.31 180 GLU A CA 1
ATOM 1344 C C . GLU A 1 180 ? -25.311 -5.841 48.643 1.00 98.31 180 GLU A C 1
ATOM 1346 O O . GLU A 1 180 ? -25.628 -6.237 49.765 1.00 98.31 180 GLU A O 1
ATOM 1351 N N . THR A 1 181 ? -24.260 -5.036 48.468 1.00 98.06 181 THR A N 1
ATOM 1352 C CA . THR A 1 181 ? -23.475 -4.518 49.598 1.00 98.06 181 THR A CA 1
ATOM 1353 C C . THR A 1 181 ? -24.263 -3.500 50.418 1.00 98.06 181 THR A C 1
ATOM 1355 O O . THR A 1 181 ? -24.201 -3.559 51.647 1.00 98.06 181 THR A O 1
ATOM 1358 N N . ALA A 1 182 ? -25.049 -2.624 49.784 1.00 97.62 182 ALA A N 1
ATOM 1359 C CA . ALA A 1 182 ? -25.953 -1.712 50.484 1.00 97.62 182 ALA A CA 1
ATOM 1360 C C . ALA A 1 182 ? -27.009 -2.472 51.312 1.00 97.62 182 ALA A C 1
ATOM 1362 O O . ALA A 1 182 ? -27.199 -2.152 52.487 1.00 97.62 182 ALA A O 1
ATOM 1363 N N . ASP A 1 183 ? -27.613 -3.523 50.752 1.00 97.75 183 ASP A N 1
ATOM 1364 C CA . ASP A 1 183 ? -28.600 -4.366 51.441 1.00 97.75 183 ASP A CA 1
ATOM 1365 C C . ASP A 1 183 ? -27.990 -5.102 52.643 1.00 97.75 183 ASP A C 1
ATOM 1367 O O . ASP A 1 183 ? -28.571 -5.140 53.735 1.00 97.75 183 ASP A O 1
ATOM 1371 N N . ARG A 1 184 ? -26.775 -5.647 52.485 1.00 97.31 184 ARG A N 1
ATOM 1372 C CA . ARG A 1 184 ? -26.035 -6.280 53.590 1.00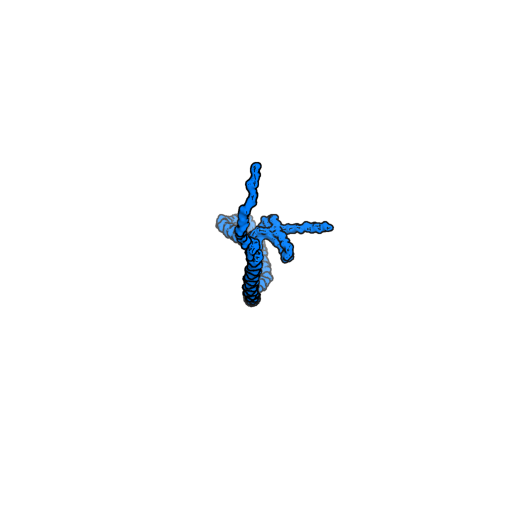 97.31 184 ARG A CA 1
ATOM 1373 C C . ARG A 1 184 ? -25.729 -5.280 54.701 1.00 97.31 184 ARG A C 1
ATOM 1375 O O . ARG A 1 184 ? -25.938 -5.598 55.869 1.00 97.31 184 ARG A O 1
ATOM 1382 N N . LEU A 1 185 ? -25.281 -4.070 54.359 1.00 97.19 185 LEU A N 1
ATOM 1383 C CA . LEU A 1 185 ? -25.017 -3.014 55.341 1.00 97.19 185 LEU A CA 1
ATOM 1384 C C . LEU A 1 185 ? -26.293 -2.573 56.068 1.00 97.19 185 LEU A C 1
ATOM 1386 O O . LEU A 1 185 ? -26.260 -2.382 57.283 1.00 97.19 185 LEU A O 1
ATOM 1390 N N . ALA A 1 186 ? -27.419 -2.450 55.360 1.00 95.94 186 ALA A N 1
ATOM 1391 C CA . ALA A 1 186 ? -28.711 -2.139 55.967 1.00 95.94 186 ALA A CA 1
ATOM 1392 C C . ALA A 1 186 ? -29.157 -3.236 56.948 1.00 95.94 186 ALA A C 1
ATOM 1394 O O . ALA A 1 186 ? -29.596 -2.930 58.056 1.00 95.94 186 ALA A O 1
ATOM 1395 N N . THR A 1 187 ? -28.968 -4.505 56.576 1.00 95.69 187 THR A N 1
ATOM 1396 C CA . THR A 1 187 ? -29.289 -5.666 57.420 1.00 95.69 187 THR A CA 1
ATOM 1397 C C . THR A 1 187 ? -28.440 -5.686 58.694 1.00 95.69 187 THR A C 1
ATOM 1399 O O . THR A 1 187 ? -28.984 -5.792 59.792 1.00 95.69 187 THR A O 1
ATOM 1402 N N . VAL A 1 188 ? -27.119 -5.514 58.568 1.00 94.31 188 VAL A N 1
ATOM 1403 C CA . VAL A 1 188 ? -26.194 -5.449 59.717 1.00 94.31 188 VAL A CA 1
ATOM 1404 C C . VAL A 1 188 ? -26.538 -4.268 60.626 1.00 94.31 188 VAL A C 1
ATOM 1406 O O . VAL A 1 188 ? -26.569 -4.408 61.848 1.00 94.31 188 VAL A O 1
ATOM 1409 N N . ARG A 1 189 ? -26.859 -3.104 60.047 1.00 92.56 189 ARG A N 1
ATOM 1410 C CA . ARG A 1 189 ? -27.269 -1.928 60.820 1.00 92.56 189 ARG A CA 1
ATOM 1411 C C . ARG A 1 189 ? -28.554 -2.190 61.602 1.00 92.56 189 ARG A C 1
ATOM 1413 O O . ARG A 1 189 ? -28.590 -1.883 62.789 1.00 92.56 189 ARG A O 1
ATOM 1420 N N . ALA A 1 190 ? -29.571 -2.779 60.975 1.00 90.56 190 ALA A N 1
ATOM 1421 C CA . ALA A 1 190 ? -30.823 -3.122 61.644 1.00 90.56 190 ALA A CA 1
ATOM 1422 C C . ALA A 1 190 ? -30.597 -4.086 62.822 1.00 90.56 190 ALA A C 1
ATOM 1424 O O . ALA A 1 190 ? -31.096 -3.820 63.911 1.00 90.56 190 ALA A O 1
ATOM 1425 N N . GLN A 1 191 ? -29.777 -5.128 62.637 1.00 89.69 191 GLN A N 1
ATOM 1426 C CA . GLN A 1 191 ? -29.392 -6.058 63.709 1.00 89.69 191 GLN A CA 1
ATOM 1427 C C . GLN A 1 191 ? -28.694 -5.335 64.871 1.00 89.69 191 GLN A C 1
ATOM 1429 O O . GLN A 1 191 ? -29.094 -5.487 66.025 1.00 89.69 191 GLN A O 1
ATOM 1434 N N . SER A 1 192 ? -27.720 -4.469 64.570 1.00 85.00 192 SER A N 1
ATOM 1435 C CA . SER A 1 192 ? -27.018 -3.696 65.604 1.00 85.00 192 SER A CA 1
ATOM 1436 C C . SER A 1 192 ? -27.933 -2.711 66.343 1.00 85.00 192 SER A C 1
ATOM 1438 O O . SER A 1 192 ? -27.792 -2.525 67.543 1.00 85.00 192 SER A O 1
ATOM 1440 N N . SER A 1 193 ? -28.912 -2.097 65.667 1.00 78.75 193 SER A N 1
ATOM 1441 C CA . SER A 1 193 ? -29.873 -1.191 66.313 1.00 78.75 193 SER A CA 1
ATOM 1442 C C . SER A 1 193 ? -30.891 -1.930 67.184 1.00 78.75 193 SER A C 1
ATOM 1444 O O . SER A 1 193 ? -31.362 -1.357 68.156 1.00 78.75 193 SER A O 1
ATOM 1446 N N . THR A 1 194 ? -31.212 -3.194 66.885 1.00 76.56 194 THR A N 1
ATOM 1447 C CA . THR A 1 194 ? -32.039 -4.027 67.776 1.00 76.56 194 THR A CA 1
ATOM 1448 C C . THR A 1 194 ? -31.282 -4.549 68.997 1.00 76.56 194 THR A C 1
ATOM 1450 O O . THR A 1 194 ? -31.905 -4.811 70.019 1.00 76.56 194 THR A O 1
ATOM 1453 N N . GLU A 1 195 ? -29.954 -4.683 68.919 1.00 67.31 195 GLU A N 1
ATOM 1454 C CA . GLU A 1 195 ? -29.112 -5.026 70.077 1.00 67.31 195 GLU A CA 1
ATOM 1455 C C . GLU A 1 195 ? -28.830 -3.820 70.993 1.00 67.31 195 GLU A C 1
ATOM 1457 O O . GLU A 1 195 ? -28.524 -4.005 72.168 1.00 67.31 195 GLU A O 1
ATOM 1462 N N . ILE A 1 196 ? -28.964 -2.586 70.491 1.00 63.31 196 ILE A N 1
ATOM 1463 C CA . ILE A 1 196 ? -28.657 -1.342 71.214 1.00 63.31 196 ILE A CA 1
ATOM 1464 C C . ILE A 1 196 ? -29.961 -0.569 71.545 1.00 63.31 196 ILE A C 1
ATOM 1466 O O . ILE A 1 196 ? -30.180 0.500 70.996 1.00 63.31 196 ILE A O 1
ATOM 1470 N N . GLU A 1 197 ? -30.857 -1.120 72.385 1.00 53.69 197 GLU A N 1
ATOM 1471 C CA . GLU A 1 197 ? -31.637 -0.433 73.463 1.00 53.69 197 GLU A CA 1
ATOM 1472 C C . GLU A 1 197 ? -32.934 -1.177 73.901 1.00 53.69 197 GLU A C 1
ATOM 1474 O O . GLU A 1 197 ? -33.627 -1.715 73.036 1.00 53.69 197 GLU A O 1
ATOM 1479 N N . PRO A 1 198 ? -33.362 -1.121 75.199 1.00 53.81 198 PRO A N 1
ATOM 1480 C CA . PRO A 1 198 ? -32.732 -0.451 76.348 1.00 53.81 198 PRO A CA 1
ATOM 1481 C C . PRO A 1 198 ? -32.557 -1.364 77.590 1.00 53.81 198 PRO A C 1
ATOM 1483 O O . PRO A 1 198 ? -33.525 -1.702 78.271 1.00 53.81 198 PRO A O 1
ATOM 1486 N N . GLU A 1 199 ? -31.314 -1.656 77.995 1.00 51.38 199 GLU A N 1
ATOM 1487 C CA . GLU A 1 199 ? -31.003 -2.131 79.366 1.00 51.38 199 GLU A CA 1
ATOM 1488 C C . GLU A 1 199 ? -30.649 -0.963 80.323 1.00 51.38 199 GLU A C 1
ATOM 1490 O O . GLU A 1 199 ? -30.282 -1.157 81.482 1.00 51.38 199 GLU A O 1
ATOM 1495 N N . HIS A 1 200 ? -30.807 0.292 79.879 1.00 57.47 200 HIS A N 1
ATOM 1496 C CA . HIS A 1 200 ? -30.447 1.489 80.652 1.00 57.47 200 HIS A CA 1
ATOM 1497 C C . HIS A 1 200 ? -31.534 2.572 80.688 1.00 57.47 200 HIS A C 1
ATOM 1499 O O . HIS A 1 200 ? -31.263 3.747 80.493 1.00 57.47 200 HIS A O 1
ATOM 1505 N N . LEU A 1 201 ? -32.760 2.199 81.059 1.00 53.41 201 LEU A N 1
ATOM 1506 C CA . LEU A 1 201 ? -33.720 3.134 81.665 1.00 53.41 201 LEU A CA 1
ATOM 1507 C C . LEU A 1 201 ? -34.422 2.455 82.849 1.00 53.41 201 LEU A C 1
ATOM 1509 O O . LEU A 1 201 ? -35.608 2.140 82.805 1.00 53.41 201 LEU A O 1
ATOM 1513 N N . ARG A 1 202 ? -33.674 2.211 83.934 1.00 53.88 202 ARG A N 1
ATOM 1514 C CA . ARG A 1 202 ? -34.258 1.910 85.248 1.00 53.88 202 ARG A CA 1
ATOM 1515 C C . ARG A 1 202 ? -34.469 3.252 85.964 1.00 53.88 202 ARG A C 1
ATOM 1517 O O . ARG A 1 202 ? -33.480 3.854 86.382 1.00 53.88 202 ARG A O 1
ATOM 1524 N N . PRO A 1 203 ? -35.704 3.772 86.082 1.00 48.25 203 PRO A N 1
ATOM 1525 C CA . PRO A 1 203 ? -35.938 4.972 86.869 1.00 48.25 203 PRO A CA 1
ATOM 1526 C C . PRO A 1 203 ? -35.645 4.647 88.336 1.00 48.25 203 PRO A C 1
ATOM 1528 O O . PRO A 1 203 ? -36.225 3.721 88.905 1.00 48.25 203 PRO A O 1
ATOM 1531 N N . ALA A 1 204 ? -34.728 5.397 88.946 1.00 50.69 204 ALA A N 1
ATOM 1532 C CA . ALA A 1 204 ? -34.529 5.403 90.389 1.00 50.69 204 ALA A CA 1
ATOM 1533 C C . ALA A 1 204 ? -35.779 6.015 91.044 1.00 50.69 204 ALA A C 1
ATOM 1535 O O . ALA A 1 204 ? -35.864 7.221 91.265 1.00 50.69 204 ALA A O 1
ATOM 1536 N N . VAL A 1 205 ? -36.792 5.180 91.278 1.00 53.34 205 VAL A N 1
ATOM 1537 C CA . VAL A 1 205 ? -37.972 5.536 92.063 1.00 53.34 205 VAL A CA 1
ATOM 1538 C C . VAL A 1 205 ? -37.609 5.454 93.541 1.00 53.34 205 VAL A C 1
ATOM 1540 O O . VAL A 1 205 ? -37.045 4.471 94.018 1.00 53.34 205 VAL A O 1
ATOM 1543 N N . ALA A 1 206 ? -37.931 6.542 94.227 1.00 62.62 206 ALA A N 1
ATOM 1544 C CA . ALA A 1 206 ? -37.788 6.780 95.648 1.00 62.62 206 ALA A CA 1
ATOM 1545 C C . ALA A 1 206 ? -38.423 5.703 96.552 1.00 62.62 206 ALA A C 1
ATOM 1547 O O . ALA A 1 206 ? -39.514 5.212 96.270 1.00 62.62 206 ALA A O 1
ATOM 1548 N N . ALA A 1 207 ? -37.771 5.450 97.692 1.00 49.50 207 ALA A N 1
ATOM 1549 C CA . ALA A 1 207 ? -38.351 4.980 98.958 1.00 49.50 207 ALA A CA 1
ATOM 1550 C C . ALA A 1 207 ? -37.324 5.303 100.077 1.00 49.50 207 ALA A C 1
ATOM 1552 O O . ALA A 1 207 ? -36.268 4.683 100.105 1.00 49.50 207 ALA A O 1
ATOM 1553 N N . THR A 1 208 ? -37.405 6.450 100.773 1.00 53.69 208 THR A N 1
ATOM 1554 C CA . THR A 1 208 ? -38.122 6.716 102.057 1.00 53.69 208 THR A CA 1
ATOM 1555 C C . THR A 1 208 ? -37.349 6.209 103.309 1.00 53.69 208 THR A C 1
ATOM 1557 O O . THR A 1 208 ? -36.320 5.569 103.140 1.00 53.69 208 THR A O 1
ATOM 1560 N N . PRO A 1 209 ? -37.713 6.591 104.554 1.00 59.25 209 PRO A N 1
ATOM 1561 C CA . PRO A 1 209 ? -37.091 7.680 105.319 1.00 59.25 209 PRO A CA 1
ATOM 1562 C C . PRO A 1 209 ? -36.628 7.217 106.729 1.00 59.25 209 PRO A C 1
ATOM 1564 O O . PRO A 1 209 ? -36.633 6.026 107.002 1.00 59.25 209 PRO A O 1
ATOM 1567 N N . LEU A 1 210 ? -36.237 8.179 107.584 1.00 52.81 210 LEU A N 1
ATOM 1568 C CA . LEU A 1 210 ? -36.251 8.179 109.065 1.00 52.81 210 LEU A CA 1
ATOM 1569 C C . LEU A 1 210 ? -36.157 6.828 109.813 1.00 52.81 210 LEU A C 1
ATOM 1571 O O . LEU A 1 210 ? -37.101 6.056 109.764 1.00 52.81 210 LEU A O 1
ATOM 1575 N N . GLU A 1 211 ? -35.155 6.665 110.688 1.00 46.69 211 GLU A N 1
ATOM 1576 C CA . GLU A 1 211 ? -35.369 6.613 112.154 1.00 46.69 211 GLU A CA 1
ATOM 1577 C C . GLU A 1 211 ? -34.083 6.315 112.948 1.00 46.69 211 GLU A C 1
ATOM 1579 O O . GLU A 1 211 ? -33.226 5.557 112.501 1.00 46.69 211 GLU A O 1
ATOM 1584 N N . SER A 1 212 ? -34.056 6.860 114.175 1.00 50.28 212 SER A N 1
ATOM 1585 C CA . SER A 1 212 ? -33.259 6.434 115.341 1.00 50.28 212 SER A CA 1
ATOM 1586 C C . SER A 1 212 ? -31.760 6.817 115.357 1.00 50.28 212 SER A C 1
ATOM 1588 O O . SER A 1 212 ? -31.029 6.577 114.410 1.00 50.28 212 SER A O 1
ATOM 1590 N N . ALA A 1 213 ? -31.183 7.377 116.422 1.00 49.31 213 ALA A N 1
ATOM 1591 C CA . ALA A 1 213 ? -31.682 7.621 117.768 1.00 49.31 213 ALA A CA 1
ATOM 1592 C C . ALA A 1 213 ? -30.830 8.680 118.487 1.00 49.31 213 ALA A C 1
ATOM 1594 O O . ALA A 1 213 ? -29.610 8.744 118.329 1.00 49.31 213 ALA A O 1
ATOM 1595 N N . GLU A 1 214 ? -31.521 9.454 119.319 1.00 50.19 214 GLU A N 1
ATOM 1596 C CA . GLU A 1 214 ? -31.010 10.078 120.535 1.00 50.19 214 GLU A CA 1
ATOM 1597 C C . GLU A 1 214 ? -30.388 9.043 121.487 1.00 50.19 214 GLU A C 1
ATOM 1599 O O . GLU A 1 214 ? -30.870 7.915 121.588 1.00 50.19 214 GLU A O 1
ATOM 1604 N N . ASN A 1 215 ? -29.333 9.462 122.186 1.00 51.94 215 ASN A N 1
ATOM 1605 C CA . ASN A 1 215 ? -28.906 9.096 123.548 1.00 51.94 215 ASN A CA 1
ATOM 1606 C C . ASN A 1 215 ? -27.457 9.598 123.660 1.00 51.94 215 ASN A C 1
ATOM 1608 O O . ASN A 1 215 ? -26.650 9.315 122.781 1.00 51.94 215 ASN A O 1
ATOM 1612 N N . GLY A 1 216 ? -27.016 10.347 124.658 1.00 44.72 216 GLY A N 1
ATOM 1613 C CA . GLY A 1 216 ? -27.524 10.706 125.976 1.00 44.72 216 GLY A CA 1
ATOM 1614 C C . GLY A 1 216 ? -26.294 11.150 126.765 1.00 44.72 216 GLY A C 1
ATOM 1615 O O . GLY A 1 216 ? -25.216 10.559 126.516 1.00 44.72 216 GLY A O 1
#